Protein AF-A0AAV7I6F4-F1 (afdb_monomer)

Sequence (350 aa):
MAEQEVYLRFSNYIEIIILATLLLGYFYCRYKLSYWKKRGVSQFRKTNLIFGDYKNGILFRTAPGYHLAELYYEAPENVPYIGFYIFHKPRLLLKDPKIIKQILFRDSENFNDRYYAGSPQKDSFGMKNLFGLKNPVNEAANDRGVKIIDAQDLNYKYGADLIGNIALGVKTDSFKYPNSDYTKFFMSFFRGFRRMIALVTVFFIPKLVEIFSTRILFDSTYLQKVFQDSIKSREESRSKRGDYVDSIIELENDKQSPLWKFEGENLFFQSGLFFSGLESSTTTATVVLMELAQNKEYQDRAREDVKKADAEYGWIFEAFDNMKYLDLCIAEGVRLYPPVVHLDRYTCQD

Nearest PDB structures (foldseek):
  7ufb-assembly1_A  TM=7.134E-01  e=5.621E-06  Homo sapiens
  8dyc-assembly1_A  TM=7.118E-01  e=8.979E-06  Homo sapiens
  6ma8-assembly1_A  TM=6.892E-01  e=6.922E-06  Homo sapiens
  6ma7-assembly1_A  TM=6.929E-01  e=9.459E-06  Homo sapiens
  4d75-assembly1_A  TM=7.211E-01  e=2.175E-05  Homo sapiens

Secondary structure (DSSP, 8-state):
-HHHHHHHHHHHHHHHHHHHHHHHHHHHHHHHTTHHHHTT--B-S--BTTTBT-HHHHTTSS-HHHHHHHHHHHS-TT-SEEEEEETTEEEEEE--HHHHHIIIIISGGGS-B-TT--S-------------------PPPPTTS-----HHHHHHHHHHHHHHHHHS-----TTT-TTSHHHHHHHHHS-SHHHHHHHHHHHH-HHHHHHH-GGGT---HHHHHHHHHHHHHHHHHT----SHHHHHHHHHHS---SS----THHHHHHHHHHHHHHHHHHHHHHHHHHHHHH-HHHHHHHHHHHHHHHHHH-SSHHHHHT-HHHHHHHHHHHHHS-SS-----B-S--

pLDDT: mean 78.75, std 16.94, range [23.56, 98.19]

InterPro domains:
  IPR001128 Cytochrome P450 [PF00067] (148-350)
  IPR036396 Cytochrome P450 superfamily [G3DSA:1.10.630.10] (26-350)
  IPR036396 Cytochrome P450 superfamily [SSF48264] (56-350)
  IPR050476 Insect Cytochrome P450 Detoxification [PTHR24292] (145-349)

Mean predicted aligned error: 10.5 Å

Organism: Cotesia glomerata (NCBI:txid32391)

Solvent-accessible surface area (backbone atoms only — not comparable to full-atom values): 20148 Å² total; per-residue (Å²): 109,71,69,58,52,51,51,51,53,53,52,51,51,52,52,51,52,51,51,52,50,52,50,52,48,50,52,49,41,53,57,47,73,35,57,41,63,77,70,76,38,55,55,73,92,79,59,43,80,67,38,13,64,41,43,46,31,75,69,62,77,34,57,50,54,58,40,54,48,50,52,59,70,72,41,67,86,94,43,57,52,38,32,46,26,55,33,69,45,82,42,77,50,77,65,35,66,68,58,51,48,37,50,70,63,73,43,25,89,44,32,72,44,40,82,76,73,76,89,88,86,72,48,52,69,88,86,89,88,88,84,88,79,83,86,84,86,85,69,73,59,47,102,82,76,53,71,93,75,60,53,54,64,52,30,49,36,51,44,47,28,50,42,32,38,45,56,37,62,37,91,59,54,34,83,87,37,58,80,35,70,65,39,47,50,58,62,51,64,82,49,57,72,50,41,52,50,35,49,48,34,45,77,74,37,46,72,54,42,77,73,68,44,42,41,62,54,47,58,44,65,69,60,51,49,52,36,50,55,43,51,52,52,32,67,75,65,69,60,82,87,84,46,56,51,54,54,50,53,50,57,49,75,43,93,68,53,99,88,54,73,52,55,76,72,50,48,56,57,60,41,48,56,57,63,64,50,36,63,44,50,27,49,41,54,25,50,30,53,52,53,33,71,75,33,60,72,59,35,51,52,32,51,51,32,47,52,50,21,39,72,75,60,33,101,44,72,72,15,63,75,55,21,59,59,41,50,49,47,48,53,49,28,40,70,78,53,45,78,70,68,75,87,72,65,38,71,78,66,135

Foldseek 3Di:
DVVVVVVVVVVVVVVVVVVVVVVVLQVVLVVLLCVCVVVVFAEDPDFDSFQKQQVCCLVVVDPSLVSLVVVVVVDDPPDQWHWTDGGSDIDIGGDNPVVVCCCVPVVCVQWVDALLDDDDADEDDDDDDDPDDDDDPPDDCDPVRDDDDQLLLVLLQVLLQVLCCFLQVDHDHCPVCVPDPSNVQSVVQCDDPLCVVVCSCSVRNVVVCVVVGPHSRHHCVVVLVSNVVSLVVCVVVVDDPPGPSVVLVVVQVDDDDPVDHSDRVNSSVVSVVSSVVSQQVSQLSNQLVVVCVVPVVLVVVLVVLLVVLCVVPNPDPSSVVRSVSVVVSSVVSCVVPPSDSDGDTDGNDD

Structure (mmCIF, N/CA/C/O backbone):
data_AF-A0AAV7I6F4-F1
#
_entry.id   AF-A0AAV7I6F4-F1
#
loop_
_atom_site.group_PDB
_atom_site.id
_atom_site.type_symbol
_atom_site.label_atom_id
_atom_site.label_alt_id
_atom_site.label_comp_id
_atom_site.label_asym_id
_atom_site.label_entity_id
_atom_site.label_seq_id
_atom_site.pdbx_PDB_ins_code
_atom_site.Cartn_x
_atom_site.Cartn_y
_atom_site.Cartn_z
_atom_site.occupancy
_atom_site.B_iso_or_equiv
_atom_site.auth_seq_id
_atom_site.auth_comp_id
_atom_site.auth_asym_id
_atom_site.auth_atom_id
_atom_site.pdbx_PDB_model_num
ATOM 1 N N . MET A 1 1 ? 11.534 12.859 64.038 1.00 62.53 1 MET A N 1
ATOM 2 C CA . MET A 1 1 ? 10.058 12.730 63.982 1.00 62.53 1 MET A CA 1
ATOM 3 C C . MET A 1 1 ? 9.426 13.773 63.063 1.00 62.53 1 MET A C 1
ATOM 5 O O . MET A 1 1 ? 8.791 13.361 62.106 1.00 62.53 1 MET A O 1
ATOM 9 N N . ALA A 1 2 ? 9.662 15.080 63.256 1.00 69.19 2 ALA A N 1
ATOM 10 C CA . ALA A 1 2 ? 9.079 16.132 62.403 1.00 69.19 2 ALA A CA 1
ATOM 11 C C . ALA A 1 2 ? 9.465 16.036 60.908 1.00 69.19 2 ALA A C 1
ATOM 13 O O . ALA A 1 2 ? 8.598 16.128 60.046 1.00 69.19 2 ALA A O 1
ATOM 14 N N . GLU A 1 3 ? 10.735 15.774 60.576 1.00 70.56 3 GLU A N 1
ATOM 15 C CA . GLU A 1 3 ? 11.157 15.598 59.171 1.00 70.56 3 GLU A CA 1
ATOM 16 C C . GLU A 1 3 ? 10.481 14.395 58.498 1.00 70.56 3 GLU A C 1
ATOM 18 O O . GLU A 1 3 ? 10.103 14.452 57.332 1.00 70.56 3 GLU A O 1
ATOM 23 N N . GLN A 1 4 ? 10.269 13.319 59.253 1.00 71.31 4 GLN A N 1
ATOM 24 C CA . GLN A 1 4 ? 9.667 12.084 58.757 1.00 71.31 4 GLN A CA 1
ATOM 25 C C . GLN A 1 4 ? 8.172 12.276 58.450 1.00 71.31 4 GLN A C 1
ATOM 27 O O . GLN A 1 4 ? 7.688 11.790 57.430 1.00 71.31 4 GLN A O 1
ATOM 32 N N . GLU A 1 5 ? 7.458 13.058 59.269 1.00 75.44 5 GLU A N 1
ATOM 33 C CA . GLU A 1 5 ? 6.078 13.475 58.985 1.00 75.44 5 GLU A CA 1
ATOM 34 C C . GLU A 1 5 ? 5.973 14.394 57.762 1.00 75.44 5 GLU A C 1
ATOM 36 O O . GLU A 1 5 ? 5.027 14.266 56.983 1.00 75.44 5 GLU A O 1
ATOM 41 N N . VAL A 1 6 ? 6.930 15.307 57.564 1.00 75.50 6 VAL A N 1
ATOM 42 C CA . VAL A 1 6 ? 6.956 16.190 56.385 1.00 75.50 6 VAL A CA 1
ATOM 43 C C . VAL A 1 6 ? 7.170 15.377 55.106 1.00 75.50 6 VAL A C 1
ATOM 45 O O . VAL A 1 6 ? 6.435 15.577 54.139 1.00 75.50 6 VAL A O 1
ATOM 48 N N . TYR A 1 7 ? 8.095 14.412 55.115 1.00 77.56 7 TYR A N 1
ATOM 49 C CA . TYR A 1 7 ? 8.305 13.489 53.993 1.00 77.56 7 TYR A CA 1
ATOM 50 C C . TYR A 1 7 ? 7.064 12.641 53.688 1.00 77.56 7 TYR A C 1
ATOM 52 O O . TYR A 1 7 ? 6.671 12.535 52.528 1.00 77.56 7 TYR A O 1
ATOM 60 N N . LEU A 1 8 ? 6.408 12.087 54.714 1.00 75.44 8 LEU A N 1
ATOM 61 C CA . LEU A 1 8 ? 5.165 11.321 54.557 1.00 75.44 8 LEU A CA 1
ATOM 62 C C . LEU A 1 8 ? 4.042 12.172 53.949 1.00 75.44 8 LEU A C 1
ATOM 64 O O . LEU A 1 8 ? 3.375 11.738 53.012 1.00 75.44 8 LEU A O 1
ATOM 68 N N . ARG A 1 9 ? 3.858 13.412 54.422 1.00 80.44 9 ARG A N 1
ATOM 69 C CA . ARG A 1 9 ? 2.868 14.337 53.847 1.00 80.44 9 ARG A CA 1
ATOM 70 C C . ARG A 1 9 ? 3.197 14.685 52.397 1.00 80.44 9 ARG A C 1
ATOM 72 O O . ARG A 1 9 ? 2.300 14.662 51.562 1.00 80.44 9 ARG A O 1
ATOM 79 N N . PHE A 1 10 ? 4.460 14.972 52.087 1.00 82.00 10 PHE A N 1
ATOM 80 C CA . PHE A 1 10 ? 4.900 15.287 50.727 1.00 82.00 10 PHE A CA 1
ATOM 81 C C . PHE A 1 10 ? 4.698 14.108 49.761 1.00 82.00 10 PHE A C 1
ATOM 83 O O . PHE A 1 10 ? 4.169 14.305 48.668 1.00 82.00 10 PHE A O 1
ATOM 90 N N . SER A 1 11 ? 5.018 12.882 50.192 1.00 85.56 11 SER A N 1
ATOM 91 C CA . SER A 1 11 ? 4.744 11.652 49.434 1.00 85.56 11 SER A CA 1
ATOM 92 C C . SER A 1 11 ? 3.250 11.487 49.147 1.00 85.56 11 SER A C 1
ATOM 94 O O . SER A 1 11 ? 2.861 11.290 47.997 1.00 85.56 11 SER A O 1
ATOM 96 N N . ASN A 1 12 ? 2.398 11.675 50.160 1.00 89.12 12 ASN A N 1
ATOM 97 C CA . ASN A 1 12 ? 0.946 11.578 50.000 1.00 89.12 12 ASN A CA 1
ATOM 98 C C . ASN A 1 12 ? 0.398 12.624 49.014 1.00 89.12 12 ASN A C 1
ATOM 100 O O . ASN A 1 12 ? -0.487 12.315 48.218 1.00 89.12 12 ASN A O 1
ATOM 10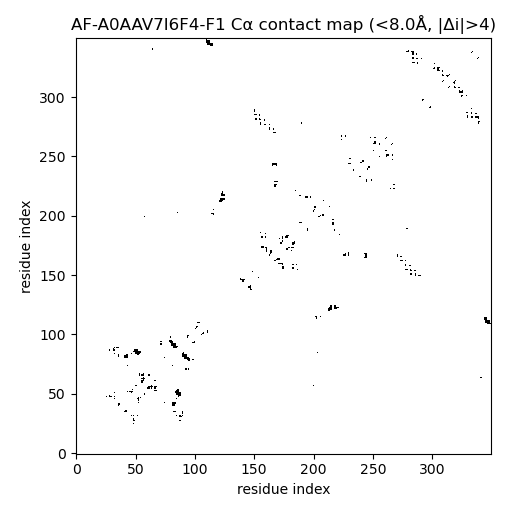4 N N . TYR A 1 13 ? 0.921 13.857 49.021 1.00 91.81 13 TYR A N 1
ATOM 105 C CA . TYR A 1 13 ? 0.517 14.872 48.042 1.00 91.81 13 TYR A CA 1
ATOM 106 C C . TYR A 1 13 ? 0.908 14.484 46.613 1.00 91.81 13 TYR A C 1
ATOM 108 O O . TYR A 1 13 ? 0.099 14.658 45.702 1.00 91.81 13 TYR A O 1
ATOM 116 N N . ILE A 1 14 ? 2.107 13.928 46.408 1.00 92.06 14 ILE A N 1
ATOM 117 C CA . ILE A 1 14 ? 2.537 13.433 45.093 1.00 92.06 14 ILE A CA 1
ATOM 118 C C . ILE A 1 14 ? 1.607 12.313 44.614 1.00 92.06 14 ILE A C 1
ATOM 120 O O . ILE A 1 14 ? 1.142 12.356 43.475 1.00 92.06 14 ILE A O 1
ATOM 124 N N . GLU A 1 15 ? 1.281 11.349 45.475 1.00 92.81 15 GLU A N 1
ATOM 125 C CA . GLU A 1 15 ? 0.367 10.252 45.140 1.00 92.81 15 GLU A CA 1
ATOM 126 C C . GLU A 1 15 ? -1.032 10.756 44.768 1.00 92.81 15 GLU A C 1
ATOM 128 O O . GLU A 1 15 ? -1.589 10.334 43.752 1.00 92.81 15 GLU A O 1
ATOM 133 N N . ILE A 1 16 ? -1.579 11.711 45.529 1.00 94.69 16 ILE A N 1
ATOM 134 C CA . ILE A 1 16 ? -2.874 12.338 45.230 1.00 94.69 16 ILE A CA 1
ATOM 135 C C . ILE A 1 16 ? -2.831 13.056 43.878 1.00 94.69 16 ILE A C 1
ATOM 137 O O . ILE A 1 16 ? -3.762 12.916 43.085 1.00 94.69 16 ILE A O 1
ATOM 141 N N . ILE A 1 17 ? -1.761 13.799 43.583 1.00 94.38 17 ILE A N 1
ATOM 142 C CA . ILE A 1 17 ? -1.604 14.507 42.305 1.00 94.38 17 ILE A CA 1
ATOM 143 C C . ILE A 1 17 ? -1.514 13.513 41.144 1.00 94.38 17 ILE A C 1
ATOM 145 O O . ILE A 1 17 ? -2.176 13.709 40.122 1.00 94.38 17 ILE A O 1
ATOM 149 N N . ILE A 1 18 ? -0.745 12.430 41.291 1.00 94.38 18 ILE A N 1
ATOM 150 C CA . ILE A 1 18 ? -0.646 11.372 40.279 1.00 94.38 18 ILE A CA 1
ATOM 151 C C . ILE A 1 18 ? -2.022 10.744 40.052 1.00 94.38 18 ILE A C 1
ATOM 153 O O . ILE A 1 18 ? -2.464 10.645 38.907 1.00 94.38 18 ILE A O 1
ATOM 157 N N . LEU A 1 19 ? -2.739 10.382 41.119 1.00 95.69 19 LEU A N 1
ATOM 158 C CA . LEU A 1 19 ? -4.066 9.778 41.024 1.00 95.69 19 LEU A CA 1
ATOM 159 C C . LEU A 1 19 ? -5.078 10.725 40.365 1.00 95.69 19 LEU A C 1
ATOM 161 O O . LEU A 1 19 ? -5.802 10.315 39.458 1.00 95.69 19 LEU A O 1
ATOM 165 N N . ALA A 1 20 ? -5.103 11.997 40.769 1.00 95.44 20 ALA A N 1
ATOM 166 C CA . ALA A 1 20 ? -5.963 13.017 40.176 1.00 95.44 20 ALA A CA 1
ATOM 167 C C . ALA A 1 20 ? -5.653 13.215 38.685 1.00 95.44 20 ALA A C 1
ATOM 169 O O . ALA A 1 20 ? -6.569 13.289 37.866 1.00 95.44 20 ALA A O 1
ATOM 170 N N . THR A 1 21 ? -4.371 13.223 38.313 1.00 94.81 21 THR A N 1
ATOM 171 C CA . THR A 1 21 ? -3.924 13.336 36.917 1.00 94.81 21 THR A CA 1
ATOM 172 C C . THR A 1 21 ? -4.345 12.118 36.096 1.00 94.81 21 THR A C 1
ATOM 174 O O . THR A 1 21 ? -4.862 12.271 34.989 1.00 94.81 21 THR A O 1
ATOM 177 N N . LEU A 1 22 ? -4.192 10.905 36.637 1.00 94.56 22 LEU A N 1
ATOM 178 C CA . LEU A 1 22 ? -4.631 9.670 35.983 1.00 94.56 22 LEU A CA 1
ATOM 179 C C . LEU A 1 22 ? -6.154 9.623 35.813 1.00 94.56 22 LEU A C 1
ATOM 181 O O . LEU A 1 22 ? -6.632 9.217 34.754 1.00 94.56 22 LEU A O 1
ATOM 185 N N . LEU A 1 23 ? -6.918 10.079 36.809 1.00 96.06 23 LEU A N 1
ATOM 186 C CA . LEU A 1 23 ? -8.378 10.171 36.735 1.00 96.06 23 LEU A CA 1
ATOM 187 C C . LEU A 1 23 ? -8.828 11.201 35.694 1.00 96.06 23 LEU A C 1
ATOM 189 O O . LEU A 1 23 ? -9.676 10.890 34.857 1.00 96.06 23 LEU A O 1
ATOM 193 N N . LEU A 1 24 ? -8.236 12.398 35.692 1.00 95.94 24 LEU A N 1
ATOM 194 C CA . LEU A 1 24 ? -8.495 13.421 34.674 1.00 95.94 24 LEU A CA 1
ATOM 195 C C . LEU A 1 24 ? -8.166 12.901 33.272 1.00 95.94 24 LEU A C 1
ATOM 197 O O . LEU A 1 24 ? -8.980 13.044 32.358 1.00 95.94 24 LEU A O 1
ATOM 201 N N . GLY A 1 25 ? -7.020 12.234 33.115 1.00 94.75 25 GLY A N 1
ATOM 202 C CA . GLY A 1 25 ? -6.631 11.567 31.875 1.00 94.75 25 GLY A CA 1
ATOM 203 C C . GLY A 1 25 ? -7.649 10.510 31.445 1.00 94.75 25 GLY A C 1
ATOM 204 O O . GLY A 1 25 ? -8.106 10.523 30.305 1.00 94.75 25 GLY A O 1
ATOM 205 N N . TYR A 1 26 ? -8.084 9.647 32.365 1.00 95.00 26 TYR A N 1
ATOM 206 C CA . TYR A 1 26 ? -9.108 8.634 32.109 1.00 95.00 26 TYR A CA 1
ATOM 207 C C . TYR A 1 26 ? -10.424 9.256 31.616 1.00 95.00 26 TYR A C 1
ATOM 209 O O . TYR A 1 26 ? -10.944 8.849 30.571 1.00 95.00 26 TYR A O 1
ATOM 217 N N . PHE A 1 27 ? -10.947 10.272 32.310 1.00 95.69 27 PHE A N 1
ATOM 218 C CA . PHE A 1 27 ? -12.179 10.954 31.904 1.00 95.69 27 PHE A CA 1
ATOM 219 C C . PHE A 1 27 ? -12.024 11.687 30.571 1.00 95.69 27 PHE A C 1
ATOM 221 O O . PHE A 1 27 ? -12.931 11.627 29.740 1.00 95.69 27 PHE A O 1
ATOM 228 N N . TYR A 1 28 ? -10.875 12.318 30.323 1.00 94.75 28 TYR A N 1
ATOM 229 C CA . TYR A 1 28 ? -10.576 12.967 29.049 1.00 94.75 28 TYR A CA 1
ATOM 230 C C . TYR A 1 28 ? -10.563 11.967 27.885 1.00 94.75 28 TYR A C 1
ATOM 232 O O . TYR A 1 28 ? -11.217 12.197 26.863 1.00 94.75 28 TYR A O 1
ATOM 240 N N . CYS A 1 29 ? -9.895 10.821 28.047 1.00 94.75 29 CYS A N 1
ATOM 241 C CA . CYS A 1 29 ? -9.879 9.763 27.039 1.00 94.75 29 CYS A CA 1
ATOM 242 C C . CYS A 1 29 ? -11.300 9.243 26.770 1.00 94.75 29 CYS A C 1
ATOM 244 O O . CYS A 1 29 ? -11.729 9.175 25.618 1.00 94.75 29 CYS A O 1
ATOM 246 N N . ARG A 1 30 ? -12.093 8.971 27.818 1.00 93.75 30 ARG A N 1
ATOM 247 C CA . ARG A 1 30 ? -13.504 8.559 27.675 1.00 93.75 30 ARG A CA 1
ATOM 248 C C . ARG A 1 30 ? -14.361 9.630 26.997 1.00 93.75 30 ARG A C 1
ATOM 250 O O . ARG A 1 30 ? -15.206 9.298 26.167 1.00 93.75 30 ARG A O 1
ATOM 257 N N . TYR A 1 31 ? -14.127 10.906 27.300 1.00 94.31 31 TYR A N 1
ATOM 258 C CA . TYR A 1 31 ? -14.798 12.027 26.648 1.00 94.31 31 TYR A CA 1
ATOM 259 C C . TYR A 1 31 ? -14.489 12.068 25.146 1.00 94.31 31 TYR A C 1
ATOM 261 O O . TYR A 1 31 ? -15.416 12.223 24.346 1.00 94.31 31 TYR A O 1
ATOM 269 N N . LYS A 1 32 ? -13.226 11.873 24.744 1.00 94.69 32 LYS A N 1
ATOM 270 C CA . LYS A 1 32 ? -12.823 11.804 23.328 1.00 94.69 32 LYS A CA 1
ATOM 271 C C . LYS A 1 32 ? -13.440 10.603 22.604 1.00 94.69 32 LYS A C 1
ATOM 273 O O . LYS A 1 32 ? -13.997 10.777 21.525 1.00 94.69 32 LYS A O 1
ATOM 278 N N . LEU A 1 33 ? -13.450 9.430 23.238 1.00 95.81 33 LEU A N 1
ATOM 279 C CA . LEU A 1 33 ? -14.021 8.185 22.695 1.00 95.81 33 LEU A CA 1
ATOM 280 C C . LEU A 1 33 ? -15.567 8.130 22.713 1.00 95.81 33 LEU A C 1
ATOM 282 O O . LEU A 1 33 ? -16.165 7.091 22.428 1.00 95.81 33 LEU A O 1
ATOM 286 N N . SER A 1 34 ? -16.230 9.242 23.051 1.00 94.81 34 SER A N 1
ATOM 287 C CA . SER A 1 34 ? -17.695 9.391 23.011 1.00 94.81 34 SER A CA 1
ATOM 288 C C . SER A 1 34 ? -18.189 10.282 21.863 1.00 94.81 34 SER A C 1
ATOM 290 O O . SER A 1 34 ? -19.377 10.595 21.803 1.00 94.81 34 SER A O 1
ATOM 292 N N . TYR A 1 35 ? -17.290 10.707 20.966 1.00 95.69 35 TYR A N 1
ATOM 293 C CA . TYR A 1 35 ? -17.584 11.602 19.842 1.00 95.69 35 TYR A CA 1
ATOM 294 C C . TYR A 1 35 ? -18.766 11.122 18.986 1.00 95.69 35 TYR A C 1
ATOM 296 O O . TYR A 1 35 ? -19.701 11.896 18.769 1.00 95.69 35 TYR A O 1
ATOM 304 N N . TRP A 1 36 ? -18.754 9.856 18.549 1.00 96.00 36 TRP A N 1
ATOM 305 C CA . TRP A 1 36 ? -19.807 9.286 17.700 1.00 96.00 36 TRP A CA 1
ATOM 306 C C . TRP A 1 36 ? -21.123 9.115 18.455 1.00 96.00 36 TRP A C 1
ATOM 308 O O . TRP A 1 36 ? -22.165 9.560 17.975 1.00 96.00 36 TRP A O 1
ATOM 318 N N . LYS A 1 37 ? -21.065 8.604 19.693 1.00 93.56 37 LYS A N 1
ATOM 319 C CA . LYS A 1 37 ? -22.243 8.483 20.566 1.00 93.56 37 LYS A CA 1
ATOM 320 C C . LYS A 1 37 ? -22.968 9.821 20.762 1.00 93.56 37 LYS A C 1
ATOM 322 O O . LYS A 1 37 ? -24.192 9.858 20.718 1.00 93.56 37 LYS A O 1
ATOM 327 N N . LYS A 1 38 ? -22.230 10.922 20.949 1.00 94.75 38 LYS A N 1
ATOM 328 C CA . LYS A 1 38 ? -22.802 12.276 21.099 1.00 94.75 38 LYS A CA 1
ATOM 329 C C . LYS A 1 38 ? -23.491 12.797 19.835 1.00 94.75 38 LYS A C 1
ATOM 331 O O . LYS A 1 38 ? -24.337 13.673 19.942 1.00 94.75 38 LYS A O 1
ATOM 336 N N . ARG A 1 39 ? -23.127 12.274 18.663 1.00 94.31 39 ARG A N 1
ATOM 337 C CA . ARG A 1 39 ? -23.686 12.640 17.351 1.00 94.31 39 ARG A CA 1
ATOM 338 C C . ARG A 1 39 ? -24.763 11.668 16.865 1.00 94.31 39 ARG A C 1
ATOM 340 O O . ARG A 1 39 ? -25.186 11.756 15.721 1.00 94.31 39 ARG A O 1
ATOM 347 N N . GLY A 1 40 ? -25.176 10.714 17.702 1.00 93.62 40 GLY A N 1
ATOM 348 C CA . GLY A 1 40 ? -26.151 9.692 17.317 1.00 93.62 40 GLY A CA 1
ATOM 349 C C . GLY A 1 40 ? -25.618 8.655 16.320 1.00 93.62 40 GLY A C 1
ATOM 350 O O . GLY A 1 40 ? -26.398 7.884 15.772 1.00 93.62 40 GLY A O 1
ATOM 351 N N . VAL A 1 41 ? -24.302 8.600 16.090 1.00 94.19 41 VAL A N 1
ATOM 352 C CA . VAL A 1 41 ? -23.674 7.615 15.200 1.00 94.19 41 VAL A CA 1
ATOM 353 C C . VAL A 1 41 ? -23.316 6.364 16.002 1.00 94.19 41 VAL A C 1
ATOM 35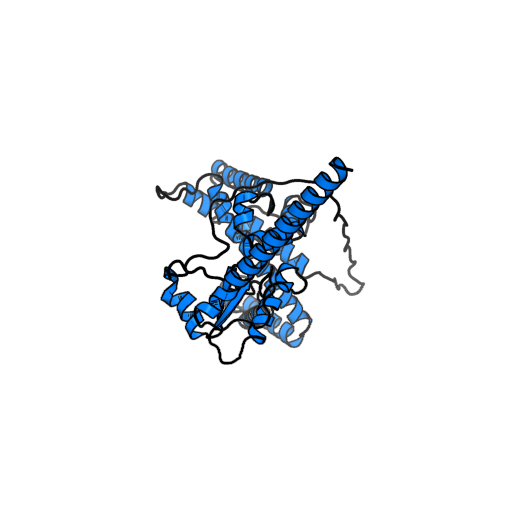5 O O . VAL A 1 41 ? -22.732 6.449 17.087 1.00 94.19 41 VAL A O 1
ATOM 358 N N . SER A 1 42 ? -23.657 5.187 15.469 1.00 93.00 42 SER A N 1
ATOM 359 C CA . SER A 1 42 ? -23.273 3.906 16.076 1.00 93.00 42 SER A CA 1
ATOM 360 C C . SER A 1 42 ? -21.753 3.753 16.131 1.00 93.00 42 SER A C 1
ATOM 362 O O . SER A 1 42 ? -21.060 4.126 15.191 1.00 93.00 42 SER A O 1
ATOM 364 N N . GLN A 1 43 ? -21.241 3.186 17.223 1.00 94.31 43 GLN A N 1
ATOM 365 C CA . GLN A 1 43 ? -19.824 2.851 17.402 1.00 94.31 43 GLN A CA 1
ATOM 366 C C . GLN A 1 43 ? -19.676 1.491 18.094 1.00 94.31 43 GLN A C 1
ATOM 368 O O . GLN A 1 43 ? -20.633 0.996 18.698 1.00 94.31 43 GLN A O 1
ATOM 373 N N . PHE A 1 44 ? -18.483 0.896 18.040 1.00 93.38 44 PHE A N 1
ATOM 374 C CA . PHE A 1 44 ? -18.201 -0.391 18.682 1.00 93.38 44 PHE A CA 1
ATOM 375 C C . PHE A 1 44 ? -18.410 -0.349 20.206 1.00 93.38 44 PHE A C 1
ATOM 377 O O . PHE A 1 44 ? -18.197 0.669 20.872 1.00 93.38 44 PHE A O 1
ATOM 384 N N . ARG A 1 45 ? -18.845 -1.481 20.782 1.00 84.38 45 ARG A N 1
ATOM 385 C CA . ARG A 1 45 ? -19.162 -1.582 22.221 1.00 84.38 45 ARG A CA 1
ATOM 386 C C . ARG A 1 45 ? -17.915 -1.516 23.105 1.00 84.38 45 ARG A C 1
ATOM 388 O O . ARG A 1 45 ? -17.982 -0.988 24.215 1.00 84.38 45 ARG A O 1
ATOM 395 N N . LYS A 1 46 ? -16.797 -2.082 22.641 1.00 87.75 46 LYS A N 1
ATOM 396 C CA . LYS A 1 46 ? -15.549 -2.223 23.403 1.00 87.75 46 LYS A CA 1
ATOM 397 C C . LYS A 1 46 ? -14.403 -1.459 22.737 1.00 87.75 46 LYS A C 1
ATOM 399 O O . LYS A 1 46 ? -13.531 -2.056 22.122 1.00 87.75 46 LYS A O 1
ATOM 404 N N . THR A 1 47 ? -14.362 -0.149 22.944 1.00 91.56 47 THR A N 1
ATOM 405 C CA . THR A 1 47 ? -13.248 0.690 22.480 1.00 91.56 47 THR A CA 1
ATOM 406 C C . THR A 1 47 ? -12.119 0.720 23.511 1.00 91.56 47 THR A C 1
ATOM 408 O O . THR A 1 47 ? -12.353 1.017 24.689 1.00 91.56 47 THR A O 1
ATOM 411 N N . ASN A 1 48 ? -10.881 0.421 23.096 1.00 94.69 48 ASN A N 1
ATOM 412 C CA . ASN A 1 48 ? -9.719 0.512 23.981 1.00 94.69 48 ASN A CA 1
ATOM 413 C C . ASN A 1 48 ? -9.453 1.972 24.378 1.00 94.69 48 ASN A C 1
ATOM 415 O O . ASN A 1 48 ? -9.494 2.863 23.536 1.00 94.69 48 ASN A O 1
ATOM 419 N N . LEU A 1 49 ? -9.109 2.203 25.650 1.00 93.06 49 LEU A N 1
ATOM 420 C CA . LEU A 1 49 ? -8.912 3.552 26.190 1.00 93.06 49 LEU A CA 1
ATOM 421 C C . LEU A 1 49 ? -7.806 4.348 25.482 1.00 93.06 49 LEU A C 1
ATOM 423 O O . LEU A 1 49 ? -7.936 5.556 25.371 1.00 93.06 49 LEU A O 1
ATOM 427 N N . ILE A 1 50 ? -6.729 3.691 25.040 1.00 90.75 50 ILE A N 1
ATOM 428 C CA . ILE A 1 50 ? -5.552 4.361 24.465 1.00 90.75 50 ILE A CA 1
ATOM 429 C C . ILE A 1 50 ? -5.559 4.248 22.942 1.00 90.75 50 ILE A C 1
ATOM 431 O O . ILE A 1 50 ? -5.367 5.240 22.244 1.00 90.75 50 ILE A O 1
ATOM 435 N N . PHE A 1 51 ? -5.758 3.033 22.430 1.00 91.75 51 PHE A N 1
ATOM 436 C CA . PHE A 1 51 ? -5.579 2.708 21.012 1.00 91.75 51 PHE A CA 1
ATOM 437 C C . PHE A 1 51 ? -6.868 2.798 20.185 1.00 91.75 51 PHE A C 1
ATOM 439 O O . PHE A 1 51 ? -6.811 2.666 18.962 1.00 91.75 51 PHE A O 1
ATOM 446 N N . GLY A 1 52 ? -8.017 3.036 20.821 1.00 94.38 52 GLY A N 1
ATOM 447 C CA . GLY A 1 52 ? -9.309 2.999 20.147 1.00 94.38 52 GLY A CA 1
ATOM 448 C C . GLY A 1 52 ? -9.718 1.574 19.764 1.00 94.38 52 GLY A C 1
ATOM 449 O O . GLY A 1 52 ? -9.411 0.611 20.467 1.00 94.38 52 GLY A O 1
ATOM 450 N N . ASP A 1 53 ? -10.408 1.425 18.642 1.00 95.19 53 ASP A N 1
ATOM 451 C CA . ASP A 1 53 ? -10.860 0.123 18.137 1.00 95.19 53 ASP A CA 1
ATOM 452 C C . ASP A 1 53 ? -9.767 -0.582 17.309 1.00 95.19 53 ASP A C 1
ATOM 454 O O . ASP A 1 53 ? -9.871 -1.765 17.021 1.00 95.19 53 ASP A O 1
ATOM 458 N N . TYR A 1 54 ? -8.673 0.118 16.981 1.00 92.00 54 TYR A N 1
ATOM 459 C CA . TYR A 1 54 ? -7.649 -0.336 16.033 1.00 92.00 54 TYR A CA 1
ATOM 460 C C . TYR A 1 54 ? -6.348 -0.847 16.687 1.00 92.00 54 TYR A C 1
ATOM 462 O O . TYR A 1 54 ? -5.253 -0.770 16.122 1.00 92.00 54 TYR A O 1
ATOM 470 N N . LYS A 1 55 ? -6.438 -1.344 17.927 1.00 91.44 55 LYS A N 1
ATOM 471 C CA . LYS A 1 55 ? -5.273 -1.724 18.747 1.00 91.44 55 LYS A CA 1
ATOM 472 C C . LYS A 1 55 ? -4.399 -2.792 18.091 1.00 91.44 55 LYS A C 1
ATOM 474 O O . LYS A 1 55 ? -3.176 -2.662 18.108 1.00 91.44 55 LYS A O 1
ATOM 479 N N . ASN A 1 56 ? -5.001 -3.860 17.570 1.00 90.00 56 ASN A N 1
ATOM 480 C CA . ASN A 1 56 ? -4.231 -4.990 17.048 1.00 90.00 56 ASN A CA 1
ATOM 481 C C . ASN A 1 56 ? -3.534 -4.634 15.732 1.00 90.00 56 ASN A C 1
ATOM 483 O O . ASN A 1 56 ? -2.392 -5.051 15.545 1.00 90.00 56 ASN A O 1
ATOM 487 N N . GLY A 1 57 ? -4.161 -3.789 14.908 1.00 86.88 57 GLY A N 1
ATOM 488 C CA . GLY A 1 57 ? -3.548 -3.227 13.704 1.00 86.88 57 GLY A CA 1
ATOM 489 C C . GLY A 1 57 ? -2.363 -2.307 14.017 1.00 86.88 57 GLY A C 1
ATOM 490 O O . GLY A 1 57 ? -1.326 -2.414 13.373 1.00 86.88 57 GLY A O 1
ATOM 491 N N . ILE A 1 58 ? -2.460 -1.454 15.048 1.00 84.62 58 ILE A N 1
ATOM 492 C CA . ILE A 1 58 ? -1.346 -0.579 15.482 1.00 84.62 58 ILE A CA 1
ATOM 493 C C . ILE A 1 58 ? -0.178 -1.391 16.051 1.00 84.62 58 ILE A C 1
ATOM 495 O O . ILE A 1 58 ? 0.983 -1.075 15.803 1.00 84.62 58 ILE A O 1
ATOM 499 N N . LEU A 1 59 ? -0.477 -2.428 16.837 1.00 84.25 59 LEU A N 1
ATOM 500 C CA . LEU A 1 59 ? 0.534 -3.291 17.452 1.00 84.25 59 LEU A CA 1
ATOM 501 C C . LEU A 1 59 ? 1.048 -4.388 16.506 1.00 84.25 59 LEU A C 1
ATOM 503 O O . LEU A 1 59 ? 1.813 -5.236 16.960 1.00 84.25 59 LEU A O 1
ATOM 507 N N . PHE A 1 60 ? 0.602 -4.411 15.243 1.00 78.12 60 PHE A N 1
ATOM 508 C CA . PHE A 1 60 ? 0.896 -5.460 14.257 1.00 78.12 60 PHE A CA 1
ATOM 509 C C . PHE A 1 60 ? 0.654 -6.889 14.769 1.00 78.12 60 PHE A C 1
ATOM 511 O O . PHE A 1 60 ? 1.303 -7.839 14.340 1.00 78.12 60 PHE A O 1
ATOM 518 N N . ARG A 1 61 ? -0.302 -7.060 15.691 1.00 84.81 61 ARG A N 1
ATOM 519 C CA . ARG A 1 61 ? -0.787 -8.390 16.102 1.00 84.81 61 ARG A CA 1
ATOM 520 C C . ARG A 1 61 ? -1.668 -9.011 15.024 1.00 84.81 61 ARG A C 1
ATOM 522 O O . ARG A 1 61 ? -1.747 -10.227 14.922 1.00 84.81 61 ARG A O 1
ATOM 529 N N . THR A 1 62 ? -2.315 -8.160 14.238 1.00 86.00 62 THR A N 1
ATOM 530 C CA . THR A 1 62 ? -2.986 -8.498 12.986 1.00 86.00 62 THR A CA 1
ATOM 531 C C . THR A 1 62 ? -2.465 -7.547 11.909 1.00 86.00 62 THR A C 1
ATOM 533 O O . THR A 1 62 ? -2.050 -6.422 12.211 1.00 86.00 62 THR A O 1
ATOM 536 N N . ALA A 1 63 ? -2.446 -7.990 10.648 1.00 81.50 63 ALA A N 1
ATOM 537 C CA . ALA A 1 63 ? -2.100 -7.102 9.541 1.00 81.50 63 ALA A CA 1
ATOM 538 C C . ALA A 1 63 ? -3.099 -5.926 9.516 1.00 81.50 63 ALA A C 1
ATOM 540 O O . ALA A 1 63 ? -4.300 -6.180 9.623 1.00 81.50 63 ALA A O 1
ATOM 541 N N . PRO A 1 64 ? -2.663 -4.660 9.360 1.00 82.44 64 PRO A N 1
ATOM 542 C CA . PRO A 1 64 ? -3.564 -3.507 9.437 1.00 82.44 64 PRO A CA 1
ATOM 543 C C . PRO A 1 64 ? -4.805 -3.636 8.535 1.00 82.44 64 PRO A C 1
ATOM 545 O O . PRO A 1 64 ? -5.932 -3.507 9.003 1.00 82.44 64 PRO A O 1
ATOM 548 N N . GLY A 1 65 ? -4.626 -3.999 7.261 1.00 82.75 65 GLY A N 1
ATOM 549 C CA . GLY A 1 65 ? -5.755 -4.206 6.345 1.00 82.75 65 GLY A CA 1
ATOM 550 C C . GLY A 1 65 ? -6.725 -5.291 6.788 1.00 82.75 65 GLY A C 1
ATOM 551 O O . GLY A 1 65 ? -7.936 -5.095 6.749 1.00 82.75 65 GLY A O 1
ATOM 552 N N . TYR A 1 66 ? -6.187 -6.405 7.280 1.00 86.44 66 TYR A N 1
ATOM 553 C CA . TYR A 1 66 ? -6.993 -7.487 7.829 1.00 86.44 66 TYR A CA 1
ATOM 554 C C . TYR A 1 66 ? -7.779 -7.026 9.061 1.00 86.44 66 TYR A C 1
ATOM 556 O O . TYR A 1 66 ? -8.954 -7.338 9.198 1.00 86.44 66 TYR A O 1
ATOM 564 N N . HIS A 1 67 ? -7.175 -6.202 9.919 1.00 91.19 67 HIS A N 1
ATOM 565 C CA . HIS A 1 67 ? -7.856 -5.658 11.088 1.00 91.19 67 HIS A CA 1
ATOM 566 C C . HIS A 1 67 ? -8.999 -4.698 10.722 1.00 91.19 67 HIS A C 1
ATOM 568 O O . HIS A 1 67 ? -10.038 -4.698 11.378 1.00 91.19 67 HIS A O 1
ATOM 574 N N . LEU A 1 68 ? -8.849 -3.895 9.659 1.00 90.31 68 LEU A N 1
ATOM 575 C CA . LEU A 1 68 ? -9.967 -3.105 9.123 1.00 90.31 68 LEU A CA 1
ATOM 576 C C . LEU A 1 68 ? -11.098 -4.004 8.613 1.00 90.31 68 LEU A C 1
ATOM 578 O O . LEU A 1 68 ? -12.264 -3.689 8.843 1.00 90.31 68 LEU A O 1
ATOM 582 N N . ALA A 1 69 ? -10.767 -5.119 7.958 1.00 90.69 69 ALA A N 1
ATOM 583 C CA . ALA A 1 69 ? -11.763 -6.094 7.526 1.00 90.69 69 ALA A CA 1
ATOM 584 C C . ALA A 1 69 ? -12.479 -6.747 8.722 1.00 90.69 69 ALA A C 1
ATOM 586 O O . ALA A 1 69 ? -13.701 -6.858 8.704 1.00 90.69 69 ALA A O 1
ATOM 587 N N . GLU A 1 70 ? -11.767 -7.097 9.799 1.00 92.31 70 GLU A N 1
ATOM 588 C CA . GLU A 1 70 ? -12.386 -7.588 11.043 1.00 92.31 70 GLU A CA 1
ATOM 589 C C . GLU A 1 70 ? -13.408 -6.587 11.595 1.00 92.31 70 GLU A C 1
ATOM 591 O O . GLU A 1 70 ? -14.537 -6.970 11.892 1.00 92.31 70 GLU A O 1
ATOM 596 N N . LEU A 1 71 ? -13.054 -5.297 11.660 1.00 93.38 71 LEU A N 1
ATOM 597 C CA . LEU A 1 71 ? -13.988 -4.249 12.086 1.00 93.38 71 LEU A CA 1
ATOM 598 C C . LEU A 1 71 ? -15.196 -4.141 11.143 1.00 93.38 71 LEU A C 1
ATOM 600 O O . LEU A 1 71 ? -16.321 -3.956 11.604 1.00 93.38 71 LEU A O 1
ATOM 604 N N . TYR A 1 72 ? -14.989 -4.270 9.831 1.00 92.94 72 TYR A N 1
ATOM 605 C CA . TYR A 1 72 ? -16.074 -4.262 8.848 1.00 92.94 72 TYR A CA 1
ATOM 606 C C . TYR A 1 72 ? -17.074 -5.407 9.075 1.00 92.94 72 TYR A C 1
ATOM 608 O O . TYR A 1 72 ? -18.287 -5.173 9.019 1.00 92.94 72 TYR A O 1
ATOM 616 N N . TYR A 1 73 ? -16.575 -6.614 9.358 1.00 92.06 73 TYR A N 1
ATOM 617 C CA . TYR A 1 73 ? -17.395 -7.801 9.613 1.00 92.06 73 TYR A CA 1
ATOM 618 C C . TYR A 1 73 ? -18.019 -7.823 11.017 1.00 92.06 73 TYR A C 1
ATOM 620 O O . TYR A 1 73 ? -19.114 -8.350 11.181 1.00 92.06 73 TYR A O 1
ATOM 628 N N . GLU A 1 74 ? -17.373 -7.231 12.028 1.00 92.81 74 GLU A N 1
ATOM 629 C CA . GLU A 1 74 ? -17.954 -7.068 13.371 1.00 92.81 74 GLU A CA 1
ATOM 630 C C . GLU A 1 74 ? -19.052 -5.988 13.392 1.00 92.81 74 GLU A C 1
ATOM 632 O O . GLU A 1 74 ? -19.970 -6.024 14.219 1.00 92.81 74 GLU A O 1
ATOM 637 N N . ALA A 1 75 ? -18.982 -5.008 12.486 1.00 92.31 75 ALA A N 1
ATOM 638 C CA . ALA A 1 75 ? -19.994 -3.971 12.373 1.00 92.31 75 ALA A CA 1
ATOM 639 C C . ALA A 1 75 ? -21.358 -4.566 11.970 1.00 92.31 75 ALA A C 1
ATOM 641 O O . ALA A 1 75 ? -21.408 -5.407 11.069 1.00 92.31 75 ALA A O 1
ATOM 642 N N . PRO A 1 76 ? -22.482 -4.074 12.532 1.00 90.81 76 PRO A N 1
ATOM 643 C CA . PRO A 1 76 ? -23.816 -4.563 12.185 1.00 90.81 76 PRO A CA 1
ATOM 644 C C . PRO A 1 76 ? -24.059 -4.588 10.668 1.00 90.81 76 PRO A C 1
ATOM 646 O O . PRO A 1 76 ? -23.595 -3.707 9.941 1.00 90.81 76 PRO A O 1
ATOM 649 N N . GLU A 1 77 ? -24.786 -5.586 10.168 1.00 85.81 77 GLU A N 1
ATOM 650 C CA . GLU A 1 77 ? -25.017 -5.736 8.722 1.00 85.81 77 GLU A CA 1
ATOM 651 C C . GLU A 1 77 ? -25.815 -4.562 8.139 1.00 85.81 77 GLU A C 1
ATOM 653 O O . GLU A 1 77 ? -25.440 -4.007 7.112 1.00 85.81 77 GLU A O 1
ATOM 658 N N . ASN A 1 78 ? -26.849 -4.111 8.852 1.00 87.38 78 ASN A N 1
ATOM 659 C CA . ASN A 1 78 ? -27.812 -3.118 8.364 1.00 87.38 78 ASN A CA 1
ATOM 660 C C . ASN A 1 78 ? -27.456 -1.665 8.720 1.00 87.38 78 ASN A C 1
ATOM 662 O O . ASN A 1 78 ? -28.354 -0.843 8.900 1.00 87.38 78 ASN A O 1
ATOM 666 N N . VAL A 1 79 ? -26.167 -1.333 8.860 1.00 91.69 79 VAL A N 1
ATOM 667 C CA . VAL A 1 79 ? -25.738 0.066 9.033 1.00 91.69 79 VAL A CA 1
ATOM 668 C C . VAL A 1 79 ? -24.926 0.541 7.828 1.00 91.69 79 VAL A C 1
ATOM 670 O O . VAL A 1 79 ? -23.996 -0.149 7.407 1.00 91.69 79 VAL A O 1
ATOM 673 N N . PRO A 1 80 ? -25.231 1.727 7.270 1.00 93.25 80 PRO A N 1
ATOM 674 C CA . PRO A 1 80 ? -24.535 2.228 6.087 1.00 93.25 80 PRO A CA 1
ATOM 675 C C . PRO A 1 80 ? -23.111 2.716 6.404 1.00 93.25 80 PRO A C 1
ATOM 677 O O . PRO A 1 80 ? -22.264 2.814 5.514 1.00 93.25 80 PRO A O 1
ATOM 680 N N . TYR A 1 81 ? -22.839 3.002 7.678 1.00 95.06 81 TYR A N 1
ATOM 681 C CA . TYR A 1 81 ? -21.535 3.350 8.224 1.00 95.06 81 TYR A CA 1
ATOM 682 C C . TYR A 1 81 ? -21.496 3.083 9.733 1.00 95.06 81 TYR A C 1
ATOM 684 O O . TYR A 1 81 ? -22.532 3.003 10.397 1.00 95.06 81 TYR A O 1
ATOM 692 N N . ILE A 1 82 ? -20.291 2.994 10.291 1.00 95.94 82 ILE A N 1
ATOM 693 C CA . ILE A 1 82 ? -20.059 2.892 11.733 1.00 95.94 82 ILE A CA 1
ATOM 694 C C . ILE A 1 82 ? -18.885 3.780 12.149 1.00 95.94 82 ILE A C 1
ATOM 696 O O . ILE A 1 82 ? -17.872 3.880 11.458 1.00 95.94 82 ILE A O 1
ATOM 700 N N . GLY A 1 83 ? -19.027 4.451 13.286 1.00 96.06 83 GLY A N 1
ATOM 701 C CA . GLY A 1 83 ? -17.961 5.222 13.900 1.00 96.06 83 GLY A CA 1
ATOM 702 C C . GLY A 1 83 ? -16.979 4.318 14.641 1.00 96.06 83 GLY A C 1
ATOM 703 O O . GLY A 1 83 ? -17.373 3.477 15.445 1.00 96.06 83 GLY A O 1
ATOM 704 N N . PHE A 1 84 ? -15.690 4.526 14.418 1.00 96.19 84 PHE A N 1
ATOM 705 C CA . PHE A 1 84 ? -14.619 3.861 15.152 1.00 96.19 84 PHE A CA 1
ATOM 706 C C . PHE A 1 84 ? -13.514 4.853 15.502 1.00 96.19 84 PHE A C 1
ATOM 708 O O . PHE A 1 84 ? -13.556 6.023 15.104 1.00 96.19 84 PHE A O 1
ATOM 715 N N . TYR A 1 85 ? -12.535 4.403 16.278 1.00 95.19 85 TYR A N 1
ATOM 716 C CA . TYR A 1 85 ? -11.414 5.225 16.707 1.00 95.19 85 TYR A CA 1
ATOM 717 C C . TYR A 1 85 ? -10.081 4.561 16.382 1.00 95.19 85 TYR A C 1
ATOM 719 O O . TYR A 1 85 ? -9.849 3.394 16.695 1.00 95.19 85 TYR A O 1
ATOM 727 N N . ILE A 1 86 ? -9.166 5.352 15.828 1.00 91.50 86 ILE A N 1
ATOM 728 C CA . ILE A 1 86 ? -7.735 5.044 15.834 1.00 91.50 86 ILE A CA 1
ATOM 729 C C . ILE A 1 86 ? -7.115 5.983 16.865 1.00 91.50 86 ILE A C 1
ATOM 731 O O . ILE A 1 86 ? -7.165 7.209 16.709 1.00 91.50 86 ILE A O 1
ATOM 735 N N . PHE A 1 87 ? -6.570 5.420 17.944 1.00 91.44 87 PHE A N 1
ATOM 736 C CA . PHE A 1 87 ? -6.283 6.166 19.169 1.00 91.44 87 PHE A CA 1
ATOM 737 C C . PHE A 1 87 ? -7.530 6.932 19.645 1.00 91.44 87 PHE A C 1
ATOM 739 O O . PHE A 1 87 ? -8.568 6.333 19.896 1.00 91.44 87 PHE A O 1
ATOM 746 N N . HIS A 1 88 ? -7.449 8.262 19.720 1.00 91.88 88 HIS A N 1
ATOM 747 C CA . HIS A 1 88 ? -8.543 9.149 20.121 1.00 91.88 88 HIS A CA 1
ATOM 748 C C . HIS A 1 88 ? -9.140 9.927 18.941 1.00 91.88 88 HIS A C 1
ATOM 750 O O . HIS A 1 88 ? -9.923 10.855 19.151 1.00 91.88 88 HIS A O 1
ATOM 756 N N . LYS A 1 89 ? -8.738 9.606 17.702 1.00 89.62 89 LYS A N 1
ATOM 757 C CA . LYS A 1 89 ? -9.252 10.266 16.500 1.00 89.62 89 LYS A CA 1
ATOM 758 C C . LYS A 1 89 ? -10.499 9.528 16.008 1.00 89.62 89 LYS A C 1
ATOM 760 O O . LYS A 1 89 ? -10.385 8.336 15.708 1.00 89.62 89 LYS A O 1
ATOM 765 N N . PRO A 1 90 ? -11.661 10.201 15.913 1.00 93.19 90 PRO A N 1
ATOM 766 C CA . PRO A 1 90 ? -12.853 9.594 15.343 1.00 93.19 90 PRO A CA 1
ATOM 767 C C . PRO A 1 90 ? -12.644 9.350 13.846 1.00 93.19 90 PRO A C 1
ATOM 769 O O . PRO A 1 90 ? -12.108 10.196 13.131 1.00 93.19 90 PRO A O 1
ATOM 772 N N . ARG A 1 91 ? -13.049 8.173 13.384 1.00 92.75 91 ARG A N 1
ATOM 773 C CA . ARG A 1 91 ? -13.038 7.742 11.987 1.00 92.75 91 ARG A CA 1
ATOM 774 C C . ARG A 1 91 ? -14.388 7.123 11.653 1.00 92.75 91 ARG A C 1
ATOM 776 O O . ARG A 1 91 ? -15.023 6.528 12.522 1.00 92.75 91 ARG A O 1
ATOM 783 N N . LEU A 1 92 ? -14.820 7.274 10.409 1.00 93.75 92 LEU A N 1
ATOM 784 C CA . LEU A 1 92 ? -16.058 6.685 9.921 1.00 93.75 92 LEU A CA 1
ATOM 785 C C . LEU A 1 92 ? -15.707 5.558 8.951 1.00 93.75 92 LEU A C 1
ATOM 787 O O . LEU A 1 92 ? -15.001 5.786 7.971 1.00 93.75 92 LEU A O 1
ATOM 791 N N . LEU A 1 93 ? -16.161 4.344 9.247 1.00 94.25 93 LEU A N 1
ATOM 792 C CA . LEU A 1 93 ? -16.045 3.199 8.353 1.00 94.25 93 LEU A CA 1
ATOM 793 C C . LEU A 1 93 ? -17.321 3.118 7.518 1.00 94.25 93 LEU A C 1
ATOM 795 O O . LEU A 1 93 ? -18.406 2.903 8.060 1.00 94.25 93 LEU A O 1
ATOM 799 N N . LEU A 1 94 ? -17.190 3.320 6.210 1.00 93.62 94 LEU A N 1
ATOM 800 C CA . LEU A 1 94 ? -18.307 3.302 5.269 1.00 93.62 94 LEU A CA 1
ATOM 801 C C . LEU A 1 94 ? -18.584 1.872 4.797 1.00 93.62 94 LEU A C 1
ATOM 803 O O . LEU A 1 94 ? -17.650 1.139 4.476 1.00 93.62 94 LEU A O 1
ATOM 807 N N . LYS A 1 95 ? -19.864 1.494 4.727 1.00 92.88 95 LYS A N 1
ATOM 808 C CA . LYS A 1 95 ? -20.312 0.178 4.246 1.00 92.88 95 LYS A CA 1
ATOM 809 C C . LYS A 1 95 ? -21.225 0.272 3.024 1.00 92.88 95 LYS A C 1
ATOM 811 O O . LYS A 1 95 ? -21.163 -0.608 2.173 1.00 92.88 95 LYS A O 1
ATOM 816 N N . ASP A 1 96 ? -22.045 1.320 2.921 1.00 93.62 96 ASP A N 1
ATOM 817 C CA . ASP A 1 96 ? -22.979 1.499 1.803 1.00 93.62 96 ASP A CA 1
ATOM 818 C C . ASP A 1 96 ? -22.260 2.028 0.541 1.00 93.62 96 ASP A C 1
ATOM 820 O O . ASP A 1 96 ? -21.739 3.153 0.560 1.00 93.62 96 ASP A O 1
ATOM 824 N N . PRO A 1 97 ? -22.271 1.284 -0.586 1.00 92.25 97 PRO A N 1
ATOM 825 C CA . PRO A 1 97 ? -21.690 1.727 -1.852 1.00 92.25 97 PRO A CA 1
ATOM 826 C C . PRO A 1 97 ? -22.224 3.073 -2.352 1.00 92.25 97 PRO A C 1
ATOM 828 O O . PRO A 1 97 ? -21.496 3.805 -3.022 1.00 92.25 97 PRO A O 1
ATOM 831 N N . LYS A 1 98 ? -23.476 3.434 -2.035 1.00 93.19 98 LYS A N 1
ATOM 832 C CA . LYS A 1 98 ? -24.062 4.726 -2.423 1.00 93.19 98 LYS A CA 1
ATOM 833 C C . LYS A 1 98 ? -23.365 5.883 -1.716 1.00 93.19 98 LYS A C 1
ATOM 835 O O . LYS A 1 98 ? -23.032 6.870 -2.368 1.00 93.19 98 LYS A O 1
ATOM 840 N N . ILE A 1 99 ? -23.094 5.732 -0.421 1.00 92.06 99 ILE A N 1
ATOM 841 C CA . ILE A 1 99 ? -22.381 6.737 0.378 1.00 92.06 99 ILE A CA 1
ATOM 842 C C . ILE A 1 99 ? -20.915 6.799 -0.038 1.00 92.06 99 ILE A C 1
ATOM 844 O O . ILE A 1 99 ? -20.374 7.885 -0.225 1.00 92.06 99 ILE A O 1
ATOM 848 N N . ILE A 1 100 ? -20.283 5.643 -0.262 1.00 91.81 100 ILE A N 1
ATOM 849 C CA . ILE A 1 100 ? -18.909 5.579 -0.776 1.00 91.81 100 ILE A CA 1
ATOM 850 C C . ILE A 1 100 ? -18.816 6.324 -2.114 1.00 91.81 100 ILE A C 1
ATOM 852 O O . ILE A 1 100 ? -17.938 7.163 -2.294 1.00 91.81 100 ILE A O 1
ATOM 856 N N . LYS A 1 101 ? -19.755 6.084 -3.039 1.00 90.81 101 LYS A N 1
ATOM 857 C CA . LYS A 1 101 ? -19.802 6.779 -4.331 1.00 90.81 101 LYS A CA 1
ATOM 858 C C . LYS A 1 101 ? -20.033 8.281 -4.170 1.00 90.81 101 LYS A C 1
ATOM 860 O O . LYS A 1 101 ? -19.445 9.068 -4.906 1.00 90.81 101 LYS A O 1
ATOM 865 N N . GLN A 1 102 ? -20.883 8.685 -3.234 1.00 90.00 102 GLN A N 1
ATOM 866 C CA . GLN A 1 102 ? -21.109 10.095 -2.949 1.00 90.00 102 GLN A CA 1
ATOM 867 C C . GLN A 1 102 ? -19.815 10.774 -2.476 1.00 90.00 102 GLN A C 1
ATOM 869 O O . GLN A 1 102 ? -19.386 11.733 -3.109 1.00 90.00 102 GLN A O 1
ATOM 874 N N . ILE A 1 103 ? -19.145 10.220 -1.464 1.00 86.38 103 ILE A N 1
ATOM 875 C CA . ILE A 1 103 ? -17.914 10.783 -0.885 1.00 86.38 103 ILE A CA 1
ATOM 876 C C . ILE A 1 103 ? -16.753 10.786 -1.885 1.00 86.38 103 ILE A C 1
ATOM 878 O O . ILE A 1 103 ? -15.988 11.743 -1.945 1.00 86.38 103 ILE A O 1
ATOM 882 N N . LEU A 1 104 ? -16.597 9.719 -2.675 1.00 84.56 104 LEU A N 1
ATOM 883 C CA . LEU A 1 104 ? -15.463 9.598 -3.594 1.00 84.56 104 LEU A CA 1
ATOM 884 C C . LEU A 1 104 ? -15.629 10.394 -4.892 1.00 84.56 104 LEU A C 1
ATOM 886 O O . LEU A 1 104 ? -14.612 10.746 -5.486 1.00 84.56 104 LEU A O 1
ATOM 890 N N . PHE A 1 105 ? -16.864 10.641 -5.344 1.00 82.25 105 PHE A N 1
ATOM 891 C CA . PHE A 1 105 ? -17.118 11.249 -6.656 1.00 82.25 105 PHE A CA 1
ATOM 892 C C . PHE A 1 105 ? -17.954 12.524 -6.611 1.00 82.25 105 PHE A C 1
ATOM 894 O O . PHE A 1 105 ? -17.617 13.476 -7.299 1.00 82.25 105 PHE A O 1
ATOM 901 N N . ARG A 1 106 ? -19.078 12.535 -5.885 1.00 82.12 106 ARG A N 1
ATOM 902 C CA . ARG A 1 106 ? -20.016 13.672 -5.929 1.00 82.12 106 ARG A CA 1
ATOM 903 C C . ARG A 1 106 ? -19.537 14.830 -5.072 1.00 82.12 106 ARG A C 1
ATOM 905 O O . ARG A 1 106 ? -19.551 15.963 -5.525 1.00 82.12 106 ARG A O 1
ATOM 912 N N . ASP A 1 107 ? -19.075 14.503 -3.873 1.00 82.50 107 ASP A N 1
ATOM 913 C CA . ASP A 1 107 ? -18.664 15.476 -2.868 1.00 82.50 107 ASP A CA 1
ATOM 914 C C . ASP A 1 107 ? -17.136 15.523 -2.754 1.00 82.50 107 ASP A C 1
ATOM 916 O O . ASP A 1 107 ? -16.608 15.914 -1.716 1.00 82.50 107 ASP A O 1
ATOM 920 N N . SER A 1 108 ? -16.406 15.112 -3.802 1.00 74.69 108 SER A N 1
ATOM 921 C CA . SER A 1 108 ? -14.942 15.032 -3.762 1.00 74.69 108 SER A CA 1
ATOM 922 C C . SER A 1 108 ? -14.321 16.359 -3.340 1.00 74.69 108 SER A C 1
ATOM 924 O O . SER A 1 108 ? -13.378 16.338 -2.565 1.00 74.69 108 SER A O 1
ATOM 926 N N . GLU A 1 109 ? -14.919 17.493 -3.727 1.00 71.62 109 GLU A N 1
ATOM 927 C CA . GLU A 1 109 ? -14.496 18.838 -3.314 1.00 71.62 109 GLU A CA 1
ATOM 928 C C . GLU A 1 109 ? -14.365 19.011 -1.789 1.00 71.62 109 GLU A C 1
ATOM 930 O O . GLU A 1 109 ? -13.423 19.644 -1.313 1.00 71.62 109 GLU A O 1
ATOM 935 N N . ASN A 1 110 ? -15.256 18.374 -1.025 1.00 71.81 110 ASN A N 1
ATOM 936 C CA . ASN A 1 110 ? -15.267 18.389 0.439 1.00 71.81 110 ASN A CA 1
ATOM 937 C C . ASN A 1 110 ? -14.396 17.287 1.063 1.00 71.81 110 ASN A C 1
ATOM 939 O O . ASN A 1 110 ? -14.181 17.291 2.275 1.00 71.81 110 ASN A O 1
ATOM 943 N N . PHE A 1 111 ? -13.893 16.355 0.249 1.00 70.88 111 PHE A N 1
ATOM 944 C CA . PHE A 1 111 ? -13.108 15.188 0.653 1.00 70.88 111 PHE A CA 1
ATOM 945 C C . PHE A 1 111 ? -11.785 15.057 -0.123 1.00 70.88 111 PHE A C 1
ATOM 947 O O . PHE A 1 111 ? -11.244 13.961 -0.245 1.00 70.88 111 PHE A O 1
ATOM 954 N N . ASN A 1 112 ? -11.248 16.139 -0.683 1.00 53.56 112 ASN A N 1
ATOM 955 C CA . ASN A 1 112 ? -10.098 16.058 -1.590 1.00 53.56 112 ASN A CA 1
ATOM 956 C C . ASN A 1 112 ? -8.814 15.582 -0.894 1.00 53.56 112 ASN A C 1
ATOM 958 O O . ASN A 1 112 ? -7.950 14.964 -1.525 1.00 53.56 112 ASN A O 1
ATOM 962 N N . ASP A 1 113 ? -8.705 15.837 0.408 1.00 51.16 113 ASP A N 1
ATOM 963 C CA . ASP A 1 113 ? -7.494 15.573 1.167 1.00 51.16 113 ASP A CA 1
ATOM 964 C C . ASP A 1 113 ? -7.398 14.106 1.604 1.00 51.16 113 ASP A C 1
ATOM 966 O O . ASP A 1 113 ? -8.340 13.490 2.120 1.00 51.16 113 ASP A O 1
ATOM 970 N N . ARG A 1 114 ? -6.200 13.542 1.433 1.00 54.88 114 ARG A N 1
ATOM 971 C CA . ARG A 1 114 ? -5.823 12.229 1.971 1.00 54.88 114 ARG A CA 1
ATOM 972 C C . ARG A 1 114 ? -4.999 12.426 3.231 1.00 54.88 114 ARG A C 1
ATOM 974 O O . ARG A 1 114 ? -4.177 13.333 3.300 1.00 54.88 114 ARG A O 1
ATOM 981 N N . TYR A 1 115 ? -5.132 11.533 4.205 1.00 51.12 115 TYR A N 1
ATOM 982 C CA . TYR A 1 115 ? -4.461 11.666 5.500 1.00 51.12 115 TYR A CA 1
ATOM 983 C C . TYR A 1 115 ? -2.923 11.615 5.403 1.00 51.12 115 TYR A C 1
ATOM 985 O O . TYR A 1 115 ? -2.240 12.098 6.301 1.00 51.12 115 TYR A O 1
ATOM 993 N N . TYR A 1 116 ? -2.378 11.049 4.320 1.00 42.38 116 TYR A N 1
ATOM 994 C CA . TYR A 1 116 ? -0.936 10.981 4.044 1.00 42.38 116 TYR A CA 1
ATOM 995 C C . TYR A 1 116 ? -0.383 12.226 3.307 1.00 42.38 116 TYR A C 1
ATOM 997 O O . TYR A 1 116 ? 0.827 12.432 3.285 1.00 42.38 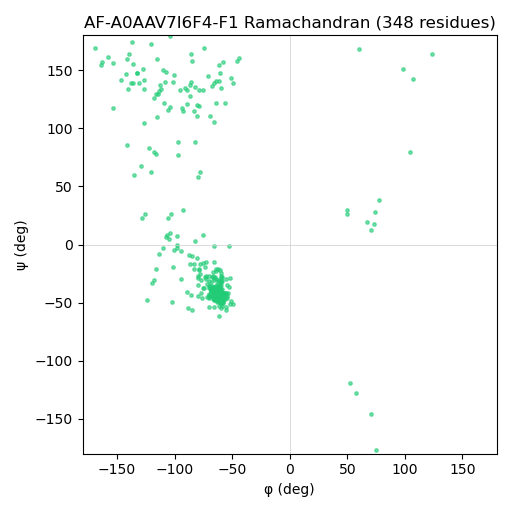116 TYR A O 1
ATOM 1005 N N . ALA A 1 117 ? -1.229 13.063 2.697 1.00 32.19 117 ALA A N 1
ATOM 1006 C CA . ALA A 1 117 ? -0.794 14.158 1.826 1.00 32.19 117 ALA A CA 1
ATOM 1007 C C . ALA A 1 117 ? -0.734 15.503 2.582 1.00 32.19 117 ALA A C 1
ATOM 1009 O O . ALA A 1 117 ? -1.702 16.255 2.594 1.00 32.19 117 ALA A O 1
ATOM 1010 N N . GLY A 1 118 ? 0.407 15.811 3.210 1.00 29.80 118 GLY A N 1
ATOM 1011 C CA . GLY A 1 118 ? 0.703 17.122 3.811 1.00 29.80 118 GLY A CA 1
ATOM 1012 C C . GLY A 1 118 ? 2.161 17.548 3.567 1.00 29.80 118 GLY A C 1
ATOM 1013 O O . GLY A 1 118 ? 3.069 16.731 3.711 1.00 29.80 118 GLY A O 1
ATOM 1014 N N . SER A 1 119 ? 2.378 18.805 3.162 1.00 28.98 119 SER A N 1
ATOM 1015 C CA . SER A 1 119 ? 3.660 19.440 2.762 1.00 28.98 119 SER A CA 1
ATOM 1016 C C . SER A 1 119 ? 4.486 20.026 3.930 1.00 28.98 119 SER A C 1
ATOM 1018 O O . SER A 1 119 ? 3.864 20.369 4.935 1.00 28.98 119 SER A O 1
ATOM 1020 N N . PRO A 1 120 ? 5.803 20.346 3.793 1.00 37.84 120 PRO A N 1
ATOM 1021 C CA . PRO A 1 120 ? 6.820 19.896 2.828 1.00 37.84 120 PRO A CA 1
ATOM 1022 C C . PRO A 1 120 ? 7.878 18.952 3.469 1.00 37.84 120 PRO A C 1
ATOM 1024 O O . PRO A 1 120 ? 8.329 19.167 4.592 1.00 37.84 120 PRO A O 1
ATOM 1027 N N . GLN A 1 121 ? 8.287 17.903 2.742 1.00 44.62 121 GLN A N 1
ATOM 1028 C CA . GLN A 1 121 ? 9.161 16.793 3.181 1.00 44.62 121 GLN A CA 1
ATOM 1029 C C . GLN A 1 121 ? 10.628 16.951 2.700 1.00 44.62 121 GLN A C 1
ATOM 1031 O O . GLN A 1 121 ? 10.841 17.307 1.544 1.00 44.62 121 GLN A O 1
ATOM 1036 N N . LYS A 1 122 ? 11.639 16.637 3.536 1.00 44.41 122 LYS A N 1
ATOM 1037 C CA . LYS A 1 122 ? 13.089 16.688 3.197 1.00 44.41 122 LYS A CA 1
ATOM 1038 C C . LYS A 1 122 ? 13.911 15.711 4.047 1.00 44.41 122 LYS A C 1
ATOM 1040 O O . LYS A 1 122 ? 13.945 15.942 5.253 1.00 44.41 122 LYS A O 1
ATOM 1045 N N . ASP A 1 123 ? 14.603 14.683 3.491 1.00 43.16 123 ASP A N 1
ATOM 1046 C CA . ASP A 1 123 ? 15.448 13.820 4.354 1.00 43.16 123 ASP A CA 1
ATOM 1047 C C . ASP A 1 123 ? 16.583 12.848 3.926 1.00 43.16 123 ASP A C 1
ATOM 1049 O O . ASP A 1 123 ? 16.579 12.321 2.816 1.00 43.16 123 ASP A O 1
ATOM 1053 N N . SER A 1 124 ? 17.491 12.562 4.904 1.00 33.19 124 SER A N 1
ATOM 1054 C CA . SER A 1 124 ? 18.739 11.767 4.870 1.00 33.19 124 SER A CA 1
ATOM 1055 C C . SER A 1 124 ? 19.011 10.774 6.042 1.00 33.19 124 SER A C 1
ATOM 1057 O O . SER A 1 124 ? 18.626 10.975 7.191 1.00 33.19 124 SER A O 1
ATOM 1059 N N . PHE A 1 125 ? 19.827 9.760 5.720 1.00 32.00 125 PHE A N 1
ATOM 1060 C CA . PHE A 1 125 ? 20.362 8.568 6.432 1.00 32.00 125 PHE A CA 1
ATOM 1061 C C . PHE A 1 125 ? 20.914 8.617 7.886 1.00 32.00 125 PHE A C 1
ATOM 1063 O O . PHE A 1 125 ? 21.512 9.590 8.334 1.00 32.00 125 PHE A O 1
ATOM 1070 N N . GLY A 1 126 ? 20.963 7.406 8.488 1.00 26.97 126 GLY A N 1
ATOM 1071 C CA . GLY A 1 126 ? 22.118 6.866 9.252 1.00 26.97 126 GLY A CA 1
ATOM 1072 C C . GLY A 1 126 ? 21.950 6.812 10.779 1.00 26.97 126 GLY A C 1
ATOM 1073 O O . GLY A 1 126 ? 21.365 7.695 11.373 1.00 26.97 126 GLY A O 1
ATOM 1074 N N . MET A 1 127 ? 22.406 5.831 11.560 1.00 25.70 127 MET A N 1
ATOM 1075 C CA . MET A 1 127 ? 23.154 4.581 11.392 1.00 25.70 127 MET A CA 1
ATOM 1076 C C . MET A 1 127 ? 23.070 3.826 12.745 1.00 25.70 127 MET A C 1
ATOM 1078 O O . MET A 1 127 ? 22.722 4.429 13.757 1.00 25.70 127 MET A O 1
ATOM 1082 N N . LYS A 1 128 ? 23.498 2.551 12.750 1.00 28.25 128 LYS A N 1
ATOM 1083 C CA . LYS A 1 128 ? 23.859 1.674 13.897 1.00 28.25 128 LYS A CA 1
ATOM 1084 C C . LYS A 1 128 ? 22.849 0.577 14.320 1.00 28.25 128 LYS A C 1
ATOM 1086 O O . LYS A 1 128 ? 22.220 0.652 15.364 1.00 28.25 128 LYS A O 1
ATOM 1091 N N . ASN A 1 129 ? 22.904 -0.508 13.535 1.00 28.58 129 ASN A N 1
ATOM 1092 C CA . ASN A 1 129 ? 23.131 -1.914 13.941 1.00 28.58 129 ASN A CA 1
ATOM 1093 C C . ASN A 1 129 ? 21.966 -2.930 14.126 1.00 28.58 129 ASN A C 1
ATOM 1095 O O . ASN A 1 129 ? 20.853 -2.595 14.509 1.00 28.58 129 ASN A O 1
ATOM 1099 N N . LEU A 1 130 ? 22.356 -4.194 13.873 1.00 25.91 130 LEU A N 1
ATOM 1100 C CA . LEU A 1 130 ? 21.899 -5.502 14.380 1.00 25.91 130 LEU A CA 1
ATOM 1101 C C . LEU A 1 130 ? 20.603 -6.199 13.897 1.00 25.91 130 LEU A C 1
ATOM 1103 O O . LEU A 1 130 ? 19.993 -6.932 14.664 1.00 25.91 130 LEU A O 1
ATOM 1107 N N . PHE A 1 131 ? 20.262 -6.121 12.605 1.00 31.75 131 PHE A N 1
ATOM 1108 C CA . PHE A 1 131 ? 19.444 -7.166 11.935 1.00 31.75 131 PHE A CA 1
ATOM 1109 C C . PHE A 1 131 ? 20.113 -7.722 10.667 1.00 31.75 131 PHE A C 1
ATOM 1111 O O . PHE A 1 131 ? 19.466 -8.205 9.742 1.00 31.75 131 PHE A O 1
ATOM 1118 N N . GLY A 1 132 ? 21.447 -7.644 10.630 1.00 29.25 132 GLY A N 1
ATOM 1119 C CA . GLY A 1 132 ? 22.258 -8.280 9.606 1.00 29.25 132 GLY A CA 1
ATOM 1120 C C . GLY A 1 132 ? 22.235 -9.799 9.736 1.00 29.25 132 GLY A C 1
ATOM 1121 O O . GLY A 1 132 ? 22.872 -10.343 10.630 1.00 29.25 132 GLY A O 1
ATOM 1122 N N . LEU A 1 133 ? 21.583 -10.458 8.779 1.00 23.56 133 LEU A N 1
ATOM 1123 C CA . LEU A 1 133 ? 21.962 -11.782 8.289 1.00 23.56 133 LEU A CA 1
ATOM 1124 C C . LEU A 1 133 ? 21.876 -11.780 6.754 1.00 23.56 133 LEU A C 1
ATOM 1126 O O . LEU A 1 133 ? 20.980 -11.167 6.176 1.00 23.56 133 LEU A O 1
ATOM 1130 N N . LYS A 1 134 ? 22.858 -12.412 6.097 1.00 23.84 134 LYS A N 1
ATOM 1131 C CA . LYS A 1 134 ? 22.988 -12.504 4.634 1.00 23.84 134 LYS A CA 1
ATOM 1132 C C . LYS A 1 134 ? 22.664 -13.910 4.116 1.00 23.84 134 LYS A C 1
ATOM 1134 O O . LYS A 1 134 ? 22.952 -14.904 4.769 1.00 23.84 134 LYS A O 1
ATOM 1139 N N . ASN A 1 135 ? 22.135 -13.881 2.893 1.00 37.88 135 ASN A N 1
ATOM 1140 C CA . ASN A 1 135 ? 21.781 -14.921 1.920 1.00 37.88 135 ASN A CA 1
ATOM 1141 C C . ASN A 1 135 ? 22.858 -16.015 1.707 1.00 37.88 135 ASN A C 1
ATOM 1143 O O . ASN A 1 135 ? 24.046 -15.722 1.876 1.00 37.88 135 ASN A O 1
ATOM 1147 N N . PRO A 1 136 ? 22.484 -17.215 1.220 1.00 33.06 136 PRO A N 1
ATOM 1148 C CA . PRO A 1 136 ? 22.511 -17.394 -0.238 1.00 33.06 136 PRO A CA 1
ATOM 1149 C C . PRO A 1 136 ? 21.409 -18.322 -0.784 1.00 33.06 136 PRO A C 1
ATOM 1151 O O . PRO A 1 136 ? 21.184 -19.402 -0.253 1.00 33.06 136 PRO A O 1
ATOM 1154 N N . VAL A 1 137 ? 20.837 -17.989 -1.943 1.00 34.22 137 VAL A N 1
ATOM 1155 C CA . VAL A 1 137 ? 20.273 -19.013 -2.837 1.00 34.22 137 VAL A CA 1
ATOM 1156 C C . VAL A 1 137 ? 21.078 -18.995 -4.131 1.00 34.22 137 VAL A C 1
ATOM 1158 O O . VAL A 1 137 ? 20.690 -18.416 -5.142 1.00 34.22 137 VAL A O 1
ATOM 1161 N N . ASN A 1 138 ? 22.258 -19.612 -4.067 1.00 42.47 138 ASN A N 1
ATOM 1162 C CA . ASN A 1 138 ? 22.753 -20.363 -5.212 1.00 42.47 138 ASN A CA 1
ATOM 1163 C C . ASN A 1 138 ? 22.074 -21.728 -5.121 1.00 42.47 138 ASN A C 1
ATOM 1165 O O . ASN A 1 138 ? 22.609 -22.632 -4.487 1.00 42.47 138 ASN A O 1
ATOM 1169 N N . GLU A 1 139 ? 20.888 -21.872 -5.703 1.00 42.47 139 GLU A N 1
ATOM 1170 C CA . GLU A 1 139 ? 20.334 -23.202 -5.932 1.00 42.47 139 GLU A CA 1
ATOM 1171 C C . GLU A 1 139 ? 20.712 -23.639 -7.339 1.00 42.47 139 GLU A C 1
ATOM 1173 O O . GLU A 1 139 ? 20.387 -22.987 -8.338 1.00 42.47 139 GLU A O 1
ATOM 1178 N N . ALA A 1 140 ? 21.484 -24.723 -7.378 1.00 41.84 140 ALA A N 1
ATOM 1179 C CA . ALA A 1 140 ? 21.764 -25.480 -8.576 1.00 41.84 140 ALA A CA 1
ATOM 1180 C C . ALA A 1 140 ? 20.444 -25.783 -9.296 1.00 41.84 140 ALA A C 1
ATOM 1182 O O . ALA A 1 140 ? 19.447 -26.136 -8.665 1.00 41.84 140 ALA A O 1
ATOM 1183 N N . ALA A 1 141 ? 20.439 -25.668 -10.623 1.00 43.09 141 ALA A N 1
ATOM 1184 C CA . ALA A 1 141 ? 19.438 -26.381 -11.395 1.00 43.09 141 ALA A CA 1
ATOM 1185 C C . ALA A 1 141 ? 19.576 -27.862 -11.017 1.00 43.09 141 ALA A C 1
ATOM 1187 O O . ALA A 1 141 ? 20.660 -28.427 -11.155 1.00 43.09 141 ALA A O 1
ATOM 1188 N N . ASN A 1 142 ? 18.509 -28.480 -10.513 1.00 50.00 142 ASN A N 1
ATOM 1189 C CA . ASN A 1 142 ? 18.495 -29.933 -10.367 1.00 50.00 142 ASN A CA 1
ATOM 1190 C C . ASN A 1 142 ? 18.726 -30.549 -11.761 1.00 50.00 142 ASN A C 1
ATOM 1192 O O . ASN A 1 142 ? 18.385 -29.909 -12.758 1.00 50.00 142 ASN A O 1
ATOM 1196 N N . ASP A 1 143 ? 19.208 -31.795 -11.849 1.00 57.06 143 ASP A N 1
ATOM 1197 C CA . ASP A 1 143 ? 19.541 -32.529 -13.098 1.00 57.06 143 ASP A CA 1
ATOM 1198 C C . ASP A 1 143 ? 18.419 -32.590 -14.169 1.00 57.06 143 ASP A C 1
ATOM 1200 O O . ASP A 1 143 ? 18.590 -33.145 -15.250 1.00 57.06 143 ASP A O 1
ATOM 1204 N N . ARG A 1 144 ? 17.249 -32.008 -13.882 1.00 55.84 144 ARG A N 1
ATOM 1205 C CA . ARG A 1 144 ? 16.077 -31.861 -14.753 1.00 55.84 144 ARG A CA 1
ATOM 1206 C C . ARG A 1 144 ? 15.868 -30.440 -15.307 1.00 55.84 144 ARG A C 1
ATOM 1208 O O . ARG A 1 144 ? 14.841 -30.196 -15.931 1.00 55.84 144 ARG A O 1
ATOM 1215 N N . GLY A 1 145 ? 16.770 -29.489 -15.052 1.00 70.62 145 GLY A N 1
ATOM 1216 C CA . GLY A 1 145 ? 16.669 -28.110 -15.559 1.00 70.62 145 GLY A CA 1
ATOM 1217 C C . GLY A 1 145 ? 15.608 -27.232 -14.875 1.00 70.62 145 GLY A C 1
ATOM 1218 O O . GLY A 1 145 ? 15.229 -26.198 -15.418 1.00 70.62 145 GLY A O 1
ATOM 1219 N N . VAL A 1 146 ? 15.119 -27.620 -13.691 1.00 73.25 146 VAL A N 1
ATOM 1220 C CA . VAL A 1 146 ? 14.134 -26.847 -12.912 1.00 73.25 146 VAL A CA 1
ATOM 1221 C C . VAL A 1 146 ? 14.855 -25.974 -11.885 1.00 73.25 146 VAL A C 1
ATOM 1223 O O . VAL A 1 146 ? 15.722 -26.466 -11.162 1.00 73.25 146 VAL A O 1
ATOM 1226 N N . LYS A 1 147 ? 14.472 -24.694 -11.808 1.00 75.38 147 LYS A N 1
ATOM 1227 C CA . LYS A 1 147 ? 15.000 -23.713 -10.853 1.00 75.38 147 LYS A CA 1
ATOM 1228 C C . LYS A 1 147 ? 13.880 -23.204 -9.948 1.00 75.38 147 LYS A C 1
ATOM 1230 O O . LYS A 1 147 ? 12.873 -22.706 -10.449 1.00 75.38 147 LYS A O 1
ATOM 1235 N N . ILE A 1 148 ? 14.073 -23.303 -8.635 1.00 76.62 148 ILE A N 1
ATOM 1236 C CA . ILE A 1 148 ? 13.189 -22.673 -7.652 1.00 76.62 148 ILE A CA 1
ATOM 1237 C C . ILE A 1 148 ? 13.500 -21.176 -7.639 1.00 76.62 148 ILE A C 1
ATOM 1239 O O . ILE A 1 148 ? 14.661 -20.761 -7.635 1.00 76.62 148 ILE A O 1
ATOM 1243 N N . ILE A 1 149 ? 12.451 -20.360 -7.694 1.00 76.69 149 ILE A N 1
ATOM 1244 C CA . ILE A 1 149 ? 12.556 -18.904 -7.706 1.00 76.69 149 ILE A CA 1
ATOM 1245 C C . ILE A 1 149 ? 11.614 -18.319 -6.662 1.00 76.69 149 ILE A C 1
ATOM 1247 O O . ILE A 1 149 ? 10.474 -18.755 -6.520 1.00 76.69 149 ILE A O 1
ATOM 1251 N N . ASP A 1 150 ? 12.093 -17.301 -5.958 1.00 79.12 150 ASP A N 1
ATOM 1252 C CA . ASP A 1 150 ? 11.246 -16.442 -5.145 1.00 79.12 150 ASP A CA 1
ATOM 1253 C C . ASP A 1 150 ? 10.583 -15.417 -6.078 1.00 79.12 150 ASP A C 1
ATOM 1255 O O . ASP A 1 150 ? 11.248 -14.547 -6.651 1.00 79.12 150 ASP A O 1
ATOM 1259 N N . ALA A 1 151 ? 9.269 -15.555 -6.272 1.00 78.88 151 ALA A N 1
ATOM 1260 C CA . ALA A 1 151 ? 8.494 -14.676 -7.144 1.00 78.88 151 ALA A CA 1
ATOM 1261 C C . ALA A 1 151 ? 8.513 -13.219 -6.660 1.00 78.88 151 ALA A C 1
ATOM 1263 O O . ALA A 1 151 ? 8.483 -12.301 -7.478 1.00 78.88 151 ALA A O 1
ATOM 1264 N N . GLN A 1 152 ? 8.605 -12.994 -5.349 1.00 78.19 152 GLN A N 1
ATOM 1265 C CA . GLN A 1 152 ? 8.688 -11.655 -4.794 1.00 78.19 152 GLN A CA 1
ATOM 1266 C C . GLN A 1 152 ? 10.043 -11.031 -5.142 1.00 78.19 152 GLN A C 1
ATOM 1268 O O . GLN A 1 152 ? 10.080 -9.964 -5.750 1.00 78.19 152 GLN A O 1
ATOM 1273 N N . ASP A 1 153 ? 11.157 -11.696 -4.828 1.00 78.00 153 ASP A N 1
ATOM 1274 C CA . ASP A 1 153 ? 12.505 -11.207 -5.167 1.00 78.00 153 ASP A CA 1
ATOM 1275 C C . ASP A 1 153 ? 12.672 -10.941 -6.675 1.00 78.00 153 ASP A C 1
ATOM 1277 O O . ASP A 1 153 ? 13.204 -9.897 -7.064 1.00 78.00 153 ASP A O 1
ATOM 1281 N N . LEU A 1 154 ? 12.144 -11.834 -7.522 1.00 80.06 154 LEU A N 1
ATOM 1282 C CA . LEU A 1 154 ? 12.099 -11.663 -8.977 1.00 80.06 154 LEU A CA 1
ATOM 1283 C C . LEU A 1 154 ? 11.399 -10.356 -9.372 1.00 80.06 154 LEU A C 1
ATOM 1285 O O . LEU A 1 154 ? 11.972 -9.541 -10.099 1.00 80.06 154 LEU A O 1
ATOM 1289 N N . ASN A 1 155 ? 10.177 -10.148 -8.879 1.00 82.19 155 ASN A N 1
ATOM 1290 C CA . ASN A 1 155 ? 9.384 -8.974 -9.224 1.00 82.19 155 ASN A CA 1
ATOM 1291 C C . ASN A 1 155 ? 9.990 -7.683 -8.664 1.00 82.19 155 ASN A C 1
ATOM 1293 O O . ASN A 1 155 ? 9.967 -6.666 -9.350 1.00 82.19 155 ASN A O 1
ATOM 1297 N N . TYR A 1 156 ? 10.594 -7.703 -7.471 1.00 79.94 156 TYR A N 1
ATOM 1298 C CA . TYR A 1 156 ? 11.290 -6.528 -6.934 1.00 79.94 156 TYR A CA 1
ATOM 1299 C C . TYR A 1 156 ? 12.516 -6.142 -7.761 1.00 79.94 156 TYR A C 1
ATOM 1301 O O . TYR A 1 156 ? 12.718 -4.955 -8.003 1.00 79.94 156 TYR A O 1
ATOM 1309 N N . LYS A 1 157 ? 13.327 -7.109 -8.212 1.00 77.00 157 LYS A N 1
ATOM 1310 C CA . LYS A 1 157 ? 14.479 -6.826 -9.087 1.00 77.00 157 LYS A CA 1
ATOM 1311 C C . LYS A 1 157 ? 14.030 -6.247 -10.422 1.00 77.00 157 LYS A C 1
ATOM 1313 O O . LYS A 1 157 ? 14.559 -5.222 -10.842 1.00 77.00 157 LYS A O 1
ATOM 1318 N N . TYR A 1 158 ? 13.021 -6.863 -11.038 1.00 77.06 158 TYR A N 1
ATOM 1319 C CA . TYR A 1 158 ? 12.444 -6.374 -12.287 1.00 77.06 158 TYR A CA 1
ATOM 1320 C C . TYR A 1 158 ? 11.874 -4.961 -12.137 1.00 77.06 158 TYR A C 1
ATOM 1322 O O . TYR A 1 158 ? 12.208 -4.070 -12.912 1.00 77.06 158 TYR A O 1
ATOM 1330 N N . GLY A 1 159 ? 11.052 -4.736 -11.113 1.00 81.00 159 GLY A N 1
ATOM 1331 C CA . GLY A 1 159 ? 10.442 -3.437 -10.878 1.00 81.00 159 GLY A CA 1
ATOM 1332 C C . GLY A 1 159 ? 11.470 -2.357 -10.527 1.00 81.00 159 GLY A C 1
ATOM 1333 O O . GLY A 1 159 ? 11.330 -1.223 -10.978 1.00 81.00 159 GLY A O 1
ATOM 1334 N N . ALA A 1 160 ? 12.526 -2.694 -9.776 1.00 79.25 160 ALA A N 1
ATOM 1335 C CA . ALA A 1 160 ? 13.633 -1.775 -9.536 1.00 79.25 160 ALA A CA 1
ATOM 1336 C C . ALA A 1 160 ? 14.270 -1.358 -10.867 1.00 79.25 160 ALA A C 1
ATOM 1338 O O . ALA A 1 160 ? 14.310 -0.170 -11.165 1.00 79.25 160 ALA A O 1
ATOM 1339 N N . ASP A 1 161 ? 14.663 -2.313 -11.714 1.00 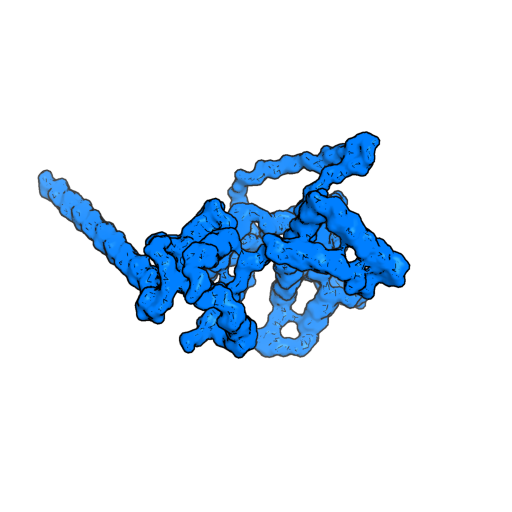78.81 161 ASP A N 1
ATOM 1340 C CA . ASP A 1 161 ? 15.289 -1.997 -13.003 1.00 78.81 161 ASP A CA 1
ATOM 1341 C C . ASP A 1 161 ? 14.366 -1.206 -13.945 1.00 78.81 161 ASP A C 1
ATOM 1343 O O . ASP A 1 161 ? 14.819 -0.289 -14.636 1.00 78.81 161 ASP A O 1
ATOM 1347 N N . LEU A 1 162 ? 13.060 -1.491 -13.920 1.00 78.06 162 LEU A N 1
ATOM 1348 C CA . LEU A 1 162 ? 12.049 -0.734 -14.655 1.00 78.06 162 LEU A CA 1
ATOM 1349 C C . LEU A 1 162 ? 12.000 0.734 -14.202 1.00 78.06 162 LEU A C 1
ATOM 1351 O O . LEU A 1 162 ? 12.014 1.639 -15.036 1.00 78.06 162 LEU A O 1
ATOM 1355 N N . ILE A 1 163 ? 11.991 0.989 -12.890 1.00 79.56 163 ILE A N 1
ATOM 1356 C CA . ILE A 1 163 ? 11.990 2.355 -12.344 1.00 79.56 163 ILE A CA 1
ATOM 1357 C C . ILE A 1 163 ? 13.309 3.063 -12.620 1.00 79.56 163 ILE A C 1
ATOM 1359 O O . ILE A 1 163 ? 13.301 4.243 -12.961 1.00 79.56 163 ILE A O 1
ATOM 1363 N N . GLY A 1 164 ? 14.441 2.369 -12.511 1.00 79.75 164 GLY A N 1
ATOM 1364 C CA . GLY A 1 164 ? 15.738 2.918 -12.901 1.00 79.75 164 GLY A CA 1
ATOM 1365 C C . GLY A 1 164 ? 15.713 3.416 -14.336 1.00 79.75 164 GLY A C 1
ATOM 1366 O O . GLY A 1 164 ? 16.111 4.549 -14.610 1.00 79.75 164 GLY A O 1
ATOM 1367 N N . ASN A 1 165 ? 15.155 2.609 -15.235 1.00 76.12 165 ASN A N 1
ATOM 1368 C CA . ASN A 1 165 ? 15.098 2.946 -16.645 1.00 76.12 165 ASN A CA 1
ATOM 1369 C C . ASN A 1 165 ? 14.129 4.087 -16.967 1.00 76.12 165 ASN A C 1
ATOM 1371 O O . ASN A 1 165 ? 14.489 4.969 -17.747 1.00 76.12 165 ASN A O 1
ATOM 1375 N N . ILE A 1 166 ? 12.924 4.054 -16.389 1.00 75.81 166 ILE A N 1
ATOM 1376 C CA . ILE A 1 166 ? 11.850 5.002 -16.702 1.00 75.81 166 ILE A CA 1
ATOM 1377 C C . ILE A 1 166 ? 11.998 6.280 -15.878 1.00 75.81 166 ILE A C 1
ATOM 1379 O O . ILE A 1 166 ? 12.102 7.359 -16.443 1.00 75.81 166 ILE A O 1
ATOM 1383 N N . ALA A 1 167 ? 12.039 6.179 -14.550 1.00 75.88 167 ALA A N 1
ATOM 1384 C CA . ALA A 1 167 ? 11.969 7.341 -13.662 1.00 75.88 167 ALA A CA 1
ATOM 1385 C C . ALA A 1 167 ? 13.302 8.089 -13.529 1.00 75.88 167 ALA A C 1
ATOM 1387 O O . ALA A 1 167 ? 13.318 9.285 -13.247 1.00 75.88 167 ALA A O 1
ATOM 1388 N N . LEU A 1 168 ? 14.421 7.378 -13.685 1.00 78.56 168 LEU A N 1
ATOM 1389 C CA . LEU A 1 168 ? 15.766 7.933 -13.511 1.00 78.56 168 LEU A CA 1
ATOM 1390 C C . LEU A 1 168 ? 16.561 7.966 -14.820 1.00 78.56 168 LEU A C 1
ATOM 1392 O O . LEU A 1 168 ? 17.650 8.535 -14.853 1.00 78.56 168 LEU A O 1
ATOM 1396 N N . GLY A 1 169 ? 16.050 7.366 -15.897 1.00 73.69 169 GLY A N 1
ATOM 1397 C CA . GLY A 1 169 ? 16.719 7.353 -17.194 1.00 73.69 169 GLY A CA 1
ATOM 1398 C C . GLY A 1 169 ? 18.024 6.553 -17.223 1.00 73.69 169 GLY A C 1
ATOM 1399 O O . GLY A 1 169 ? 18.841 6.785 -18.111 1.00 73.69 169 GLY A O 1
ATOM 1400 N N . VAL A 1 170 ? 18.245 5.641 -16.268 1.00 79.88 170 VAL A N 1
ATOM 1401 C CA . VAL A 1 170 ? 19.476 4.847 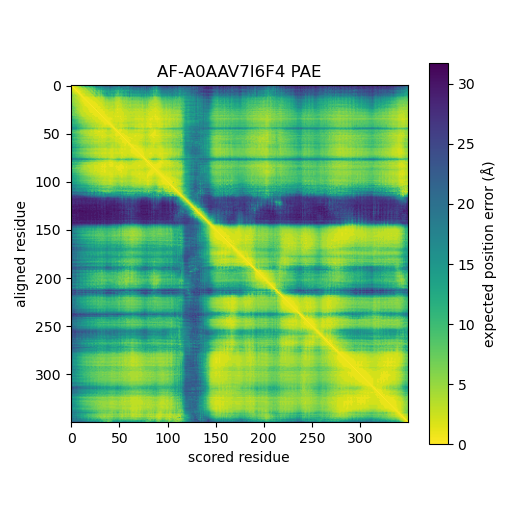-16.147 1.00 79.88 170 VAL A CA 1
ATOM 1402 C C . VAL A 1 170 ? 19.213 3.371 -16.412 1.00 79.88 170 VAL A C 1
ATOM 1404 O O . VAL A 1 170 ? 18.239 2.787 -15.944 1.00 79.88 170 VAL A O 1
ATOM 1407 N N . LYS A 1 171 ? 20.102 2.723 -17.165 1.00 70.75 171 LYS A N 1
ATOM 1408 C CA . LYS A 1 171 ? 20.031 1.275 -17.365 1.00 70.75 171 LYS A CA 1
ATOM 1409 C C . LYS A 1 171 ? 20.691 0.568 -16.185 1.00 70.75 171 LYS A C 1
ATOM 1411 O O . LYS A 1 171 ? 21.901 0.681 -16.000 1.00 70.75 171 LYS A O 1
ATOM 1416 N N . THR A 1 172 ? 19.905 -0.176 -15.420 1.00 73.69 172 THR A N 1
ATOM 1417 C CA . THR A 1 172 ? 20.385 -1.013 -14.317 1.00 73.69 172 THR A CA 1
ATOM 1418 C C . THR A 1 172 ? 20.121 -2.485 -14.614 1.00 73.69 172 THR A C 1
ATOM 1420 O O . THR A 1 172 ? 19.333 -2.821 -15.497 1.00 73.69 172 THR A O 1
ATOM 1423 N N . ASP A 1 173 ? 20.850 -3.358 -13.924 1.00 72.25 173 ASP A N 1
ATOM 1424 C CA . ASP A 1 173 ? 20.686 -4.807 -14.025 1.00 72.25 173 ASP A CA 1
ATOM 1425 C C . ASP A 1 173 ? 20.861 -5.417 -12.630 1.00 72.25 173 ASP A C 1
ATOM 1427 O O . ASP A 1 173 ? 21.955 -5.809 -12.204 1.00 72.25 173 ASP A O 1
ATOM 1431 N N . SER A 1 174 ? 19.761 -5.436 -11.885 1.00 74.62 174 SER A N 1
ATOM 1432 C CA . SER A 1 174 ? 19.685 -5.950 -10.519 1.00 74.62 174 SER A CA 1
ATOM 1433 C C . SER A 1 174 ? 19.755 -7.479 -10.465 1.00 74.62 174 SER A C 1
ATOM 1435 O O . SER A 1 174 ? 20.018 -8.048 -9.401 1.00 74.62 174 SER A O 1
ATOM 1437 N N . PHE A 1 175 ? 19.565 -8.157 -11.600 1.00 70.06 175 PHE A N 1
ATOM 1438 C CA . PHE A 1 175 ? 19.729 -9.604 -11.725 1.00 70.06 175 PHE A CA 1
ATOM 1439 C C . PHE A 1 175 ? 21.203 -9.998 -11.776 1.00 70.06 175 PHE A C 1
ATOM 1441 O O . PHE A 1 175 ? 21.620 -10.912 -11.062 1.00 70.06 175 PHE A O 1
ATOM 1448 N N . LYS A 1 176 ? 21.999 -9.291 -12.583 1.00 70.00 176 LYS A N 1
ATOM 1449 C CA . LYS A 1 176 ? 23.438 -9.531 -12.726 1.00 70.00 176 LYS A CA 1
ATOM 1450 C C . LYS A 1 176 ? 24.251 -8.925 -11.586 1.00 70.00 176 LYS A C 1
ATOM 1452 O O . LYS A 1 176 ? 25.245 -9.517 -11.164 1.00 70.00 176 LYS A O 1
ATOM 1457 N N . TYR A 1 177 ? 23.830 -7.772 -11.064 1.00 74.00 177 TYR A N 1
ATOM 1458 C CA . TYR A 1 177 ? 24.547 -7.034 -10.022 1.00 74.00 177 TYR A CA 1
ATOM 1459 C C . TYR A 1 177 ? 23.701 -6.847 -8.747 1.00 74.00 177 TYR A C 1
ATOM 1461 O O . TYR A 1 177 ? 23.469 -5.714 -8.318 1.00 74.00 177 TYR A O 1
ATOM 1469 N N . PRO A 1 178 ? 23.301 -7.936 -8.057 1.00 68.56 178 PRO A N 1
ATOM 1470 C CA . PRO A 1 178 ? 22.377 -7.874 -6.917 1.00 68.56 178 PRO A CA 1
ATOM 1471 C C . PRO A 1 178 ? 22.940 -7.133 -5.693 1.00 68.56 178 PRO A C 1
ATOM 1473 O O . PRO A 1 178 ? 22.205 -6.774 -4.778 1.00 68.56 178 PRO A O 1
ATOM 1476 N N . ASN A 1 179 ? 24.257 -6.914 -5.659 1.00 72.50 179 ASN A N 1
ATOM 1477 C CA . ASN A 1 179 ? 24.954 -6.197 -4.594 1.00 72.50 179 ASN A CA 1
ATOM 1478 C C . ASN A 1 179 ? 25.353 -4.765 -4.988 1.00 72.50 179 ASN A C 1
ATOM 1480 O O . ASN A 1 179 ? 26.126 -4.145 -4.251 1.00 72.50 179 ASN A O 1
ATOM 1484 N N . SER A 1 180 ? 24.875 -4.255 -6.127 1.00 76.75 180 SER A N 1
ATOM 1485 C CA . SER A 1 180 ? 25.093 -2.861 -6.514 1.00 76.75 180 SER A CA 1
ATOM 1486 C C . SER A 1 180 ? 24.465 -1.907 -5.491 1.00 76.75 180 SER A C 1
ATOM 1488 O O . SER A 1 180 ? 23.518 -2.271 -4.786 1.00 76.75 180 SER A O 1
ATOM 1490 N N . ASP A 1 181 ? 24.993 -0.687 -5.397 1.00 79.69 181 ASP A N 1
ATOM 1491 C CA . ASP A 1 181 ? 24.443 0.327 -4.489 1.00 79.69 181 ASP A CA 1
ATOM 1492 C C . ASP A 1 181 ? 22.988 0.652 -4.841 1.00 79.69 181 ASP A C 1
ATOM 1494 O O . ASP A 1 181 ? 22.153 0.778 -3.949 1.00 79.69 181 ASP A O 1
ATOM 1498 N N . TYR A 1 182 ? 22.666 0.644 -6.135 1.00 79.62 182 TYR A N 1
ATOM 1499 C CA . TYR A 1 182 ? 21.312 0.786 -6.652 1.00 79.62 182 TYR A CA 1
ATOM 1500 C C . TYR A 1 182 ? 20.365 -0.316 -6.155 1.00 79.62 182 TYR A C 1
ATOM 1502 O O . TYR A 1 182 ? 19.336 -0.030 -5.544 1.00 79.62 182 TYR A O 1
ATOM 1510 N N . THR A 1 183 ? 20.716 -1.589 -6.357 1.00 74.25 183 THR A N 1
ATOM 1511 C CA . THR A 1 183 ? 19.849 -2.706 -5.954 1.00 74.25 183 THR A CA 1
ATOM 1512 C C . THR A 1 183 ? 19.677 -2.747 -4.436 1.00 74.25 183 THR A C 1
ATOM 1514 O O . THR A 1 183 ? 18.566 -2.937 -3.941 1.00 74.25 183 THR A O 1
ATOM 1517 N N . LYS A 1 184 ? 20.752 -2.507 -3.673 1.00 76.69 184 LYS A N 1
ATOM 1518 C CA . LYS A 1 184 ? 20.681 -2.414 -2.206 1.00 76.69 184 LYS A CA 1
ATOM 1519 C C . LYS A 1 184 ? 19.772 -1.276 -1.755 1.00 76.69 184 LYS A C 1
ATOM 1521 O O . LYS A 1 184 ? 18.971 -1.483 -0.846 1.00 76.69 184 LYS A O 1
ATOM 1526 N N . PHE A 1 185 ? 19.884 -0.109 -2.389 1.00 76.19 185 PHE A N 1
ATOM 1527 C CA . PHE A 1 185 ? 19.029 1.038 -2.119 1.00 76.19 185 PHE A CA 1
ATOM 1528 C C . PHE A 1 185 ? 17.552 0.656 -2.277 1.00 76.19 185 PHE A C 1
ATOM 1530 O O . PHE A 1 185 ? 16.783 0.758 -1.319 1.00 76.19 185 PHE A O 1
ATOM 1537 N N . PHE A 1 186 ? 17.170 0.134 -3.444 1.00 72.00 186 PHE A N 1
ATOM 1538 C CA . PHE A 1 186 ? 15.777 -0.201 -3.749 1.00 72.00 186 PHE A CA 1
ATOM 1539 C C . PHE A 1 186 ? 15.213 -1.281 -2.827 1.00 72.00 186 PHE A C 1
ATOM 1541 O O . PHE A 1 186 ? 14.114 -1.132 -2.295 1.00 72.00 186 PHE A O 1
ATOM 1548 N N . MET A 1 187 ? 15.986 -2.335 -2.564 1.00 71.25 187 MET A N 1
ATOM 1549 C CA . MET A 1 187 ? 15.565 -3.409 -1.659 1.00 71.25 187 MET A CA 1
ATOM 1550 C C . MET A 1 187 ? 15.414 -2.929 -0.208 1.00 71.25 187 MET A C 1
ATOM 1552 O O . MET A 1 187 ? 14.600 -3.468 0.543 1.00 71.25 187 MET A O 1
ATOM 1556 N N . SER A 1 188 ? 16.171 -1.903 0.193 1.00 68.38 188 SER A N 1
ATOM 1557 C CA . SER A 1 188 ? 16.079 -1.309 1.530 1.00 68.38 188 SER A CA 1
ATOM 1558 C C . SER A 1 188 ? 14.897 -0.350 1.708 1.00 68.38 188 SER A C 1
ATOM 1560 O O . SER A 1 188 ? 14.454 -0.147 2.836 1.00 68.38 188 SER A O 1
ATOM 1562 N N . PHE A 1 189 ? 14.351 0.206 0.620 1.00 63.66 189 PHE A N 1
ATOM 1563 C CA . PHE A 1 189 ? 13.277 1.205 0.665 1.00 63.66 189 PHE A CA 1
ATOM 1564 C C . PHE A 1 189 ? 11.952 0.637 1.206 1.00 63.66 189 PHE A C 1
ATOM 1566 O O . PHE A 1 189 ? 11.239 1.301 1.960 1.00 63.66 189 PHE A O 1
ATOM 1573 N N . PHE A 1 190 ? 11.623 -0.609 0.853 1.00 57.47 190 PHE A N 1
ATOM 1574 C CA . PHE A 1 190 ? 10.319 -1.214 1.158 1.00 57.47 190 PHE A CA 1
ATOM 1575 C C . PHE A 1 190 ? 10.329 -2.156 2.370 1.00 57.47 190 PHE A C 1
ATOM 1577 O O . PHE A 1 190 ? 9.273 -2.622 2.790 1.00 57.47 190 PHE A O 1
ATOM 1584 N N . ARG A 1 191 ? 11.493 -2.425 2.981 1.00 57.16 191 ARG A N 1
ATOM 1585 C CA . ARG A 1 191 ? 11.636 -3.468 4.011 1.00 57.16 191 ARG A CA 1
ATOM 1586 C C . ARG A 1 191 ? 12.261 -2.944 5.307 1.00 57.16 191 ARG A C 1
ATOM 1588 O O . ARG A 1 191 ? 13.202 -2.159 5.297 1.00 57.16 191 ARG A O 1
ATOM 1595 N N . GLY A 1 192 ? 11.763 -3.437 6.444 1.00 60.53 192 GLY A N 1
ATOM 1596 C CA . GLY A 1 192 ? 12.406 -3.294 7.757 1.00 60.53 192 GLY A CA 1
ATOM 1597 C C . GLY A 1 192 ? 11.554 -2.639 8.849 1.00 60.53 192 GLY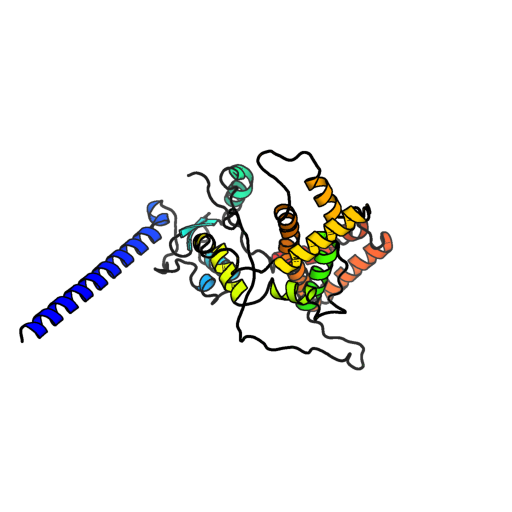 A C 1
ATOM 1598 O O . GLY A 1 192 ? 10.553 -1.974 8.599 1.00 60.53 192 GLY A O 1
ATOM 1599 N N . PHE A 1 193 ? 11.991 -2.796 10.102 1.00 58.56 193 PHE A N 1
ATOM 1600 C CA . PHE A 1 193 ? 11.298 -2.274 11.288 1.00 58.56 193 PHE A CA 1
ATOM 1601 C C . PHE A 1 193 ? 11.148 -0.741 11.277 1.00 58.56 193 PHE A C 1
ATOM 1603 O O . PHE A 1 193 ? 10.137 -0.209 11.726 1.00 58.56 193 PHE A O 1
ATOM 1610 N N . ARG A 1 194 ? 12.117 -0.019 10.694 1.00 59.12 194 ARG A N 1
ATOM 1611 C CA . ARG A 1 194 ? 12.020 1.437 10.490 1.00 59.12 194 ARG A CA 1
ATOM 1612 C C . ARG A 1 194 ? 10.908 1.802 9.519 1.00 59.12 194 ARG A C 1
ATOM 1614 O O . ARG A 1 194 ? 10.136 2.690 9.840 1.00 59.12 194 ARG A O 1
ATOM 1621 N N . ARG A 1 195 ? 10.774 1.077 8.400 1.00 65.19 195 ARG A N 1
ATOM 1622 C CA . ARG A 1 195 ? 9.652 1.232 7.464 1.00 65.19 195 ARG A CA 1
ATOM 1623 C C . ARG A 1 195 ? 8.321 0.934 8.156 1.00 65.19 195 ARG A C 1
ATOM 1625 O O . ARG A 1 195 ? 7.357 1.652 7.943 1.00 65.19 195 ARG A O 1
ATOM 1632 N N . MET A 1 196 ? 8.271 -0.063 9.035 1.00 66.38 196 MET A N 1
ATOM 1633 C CA . MET A 1 196 ? 7.071 -0.372 9.817 1.00 66.38 196 MET A CA 1
ATOM 1634 C C . MET A 1 196 ? 6.679 0.774 10.768 1.00 66.38 196 MET A C 1
ATOM 1636 O O . MET A 1 196 ? 5.523 1.194 10.775 1.00 66.38 196 MET A O 1
ATOM 1640 N N . ILE A 1 197 ? 7.638 1.325 11.523 1.00 68.56 197 ILE A N 1
ATOM 1641 C CA . ILE A 1 197 ? 7.409 2.502 12.380 1.00 68.56 197 ILE A CA 1
ATOM 1642 C C . ILE A 1 197 ? 7.013 3.705 11.531 1.00 68.56 197 ILE A C 1
ATOM 1644 O O . ILE A 1 197 ? 6.011 4.337 11.820 1.00 68.56 197 ILE A O 1
ATOM 1648 N N . ALA A 1 198 ? 7.757 3.980 10.464 1.00 68.19 198 ALA A N 1
ATOM 1649 C CA . ALA A 1 198 ? 7.480 5.010 9.475 1.00 68.19 198 ALA A CA 1
ATOM 1650 C C . ALA A 1 198 ? 6.035 4.940 8.968 1.00 68.19 198 ALA A C 1
ATOM 1652 O O . ALA A 1 198 ? 5.315 5.929 9.038 1.00 68.19 198 ALA A O 1
ATOM 1653 N N . LEU A 1 199 ? 5.580 3.765 8.528 1.00 69.62 199 LEU A N 1
ATOM 1654 C CA . LEU A 1 199 ? 4.203 3.545 8.093 1.00 69.62 199 LEU A CA 1
ATOM 1655 C C . LEU A 1 199 ? 3.219 3.848 9.228 1.00 69.62 199 LEU A C 1
ATOM 1657 O O . LEU A 1 199 ? 2.256 4.573 9.005 1.00 69.62 199 LEU A O 1
ATOM 1661 N N . VAL A 1 200 ? 3.471 3.382 10.456 1.00 70.88 200 VAL A N 1
ATOM 1662 C CA . VAL A 1 200 ? 2.590 3.705 11.590 1.00 70.88 200 VAL A CA 1
ATOM 1663 C C . VAL A 1 200 ? 2.544 5.201 11.872 1.00 70.88 200 VAL A C 1
ATOM 1665 O O . VAL A 1 200 ? 1.470 5.765 12.084 1.00 70.88 200 VAL A O 1
ATOM 1668 N N . THR A 1 201 ? 3.698 5.855 11.879 1.00 71.00 201 THR A N 1
ATOM 1669 C CA . THR A 1 201 ? 3.808 7.277 12.163 1.00 71.00 201 THR A CA 1
ATOM 1670 C C . THR A 1 201 ? 3.100 8.078 11.082 1.00 71.00 201 THR A C 1
ATOM 1672 O O . THR A 1 201 ? 2.273 8.912 11.426 1.00 71.00 201 THR A O 1
ATOM 1675 N N . VAL A 1 202 ? 3.311 7.794 9.795 1.00 69.31 202 VAL A N 1
ATOM 1676 C CA . VAL A 1 202 ? 2.651 8.575 8.742 1.00 69.31 202 VAL A CA 1
ATOM 1677 C C . VAL A 1 202 ? 1.150 8.266 8.658 1.00 69.31 202 VAL A C 1
ATOM 1679 O O . VAL A 1 202 ? 0.339 9.189 8.628 1.00 69.31 202 VAL A O 1
ATOM 1682 N N . PHE A 1 203 ? 0.741 6.993 8.703 1.00 68.69 203 PHE A N 1
ATOM 1683 C CA . PHE A 1 203 ? -0.673 6.621 8.546 1.00 68.69 203 PHE A CA 1
ATOM 1684 C C . PHE A 1 203 ? -1.531 6.852 9.792 1.00 68.69 203 PHE A C 1
ATOM 1686 O O . PHE A 1 203 ? -2.740 7.053 9.668 1.00 68.69 203 PHE A O 1
ATOM 1693 N N . PHE A 1 204 ? -0.954 6.853 10.998 1.00 72.50 204 PHE A N 1
ATOM 1694 C CA . PHE A 1 204 ? -1.734 6.994 12.233 1.00 72.50 204 PHE A CA 1
ATOM 1695 C C . PHE A 1 204 ? -1.383 8.247 13.040 1.00 72.50 204 PHE A C 1
ATOM 1697 O O . PHE A 1 204 ? -2.285 8.824 13.658 1.00 72.50 204 PHE A O 1
ATOM 1704 N N . ILE A 1 205 ? -0.139 8.739 12.995 1.00 75.12 205 ILE A N 1
ATOM 1705 C CA . ILE A 1 205 ? 0.333 9.859 13.832 1.00 75.12 205 ILE A CA 1
ATOM 1706 C C . ILE A 1 205 ? 1.153 10.907 13.035 1.00 75.12 205 ILE A C 1
ATOM 1708 O O . ILE A 1 205 ? 2.299 11.189 13.385 1.00 75.12 205 ILE A O 1
ATOM 1712 N N . PRO A 1 206 ? 0.580 11.546 11.995 1.00 67.81 206 PRO A N 1
ATOM 1713 C CA . PRO A 1 206 ? 1.312 12.439 11.088 1.00 67.81 206 PRO A CA 1
ATOM 1714 C C . PRO A 1 206 ? 1.956 13.636 11.803 1.00 67.81 206 PRO A C 1
ATOM 1716 O O . PRO A 1 206 ? 3.039 14.064 11.430 1.00 67.81 206 PRO A O 1
ATOM 1719 N N . LYS A 1 207 ? 1.378 14.095 12.922 1.00 70.62 207 LYS A N 1
ATOM 1720 C CA . LYS A 1 207 ? 1.968 15.148 13.772 1.00 70.62 207 LYS A CA 1
ATOM 1721 C C . LYS A 1 207 ? 3.354 14.798 14.320 1.00 70.62 207 LYS A C 1
ATOM 1723 O O . LYS A 1 207 ? 4.141 15.687 14.604 1.00 70.62 207 LYS A O 1
ATOM 1728 N N . LEU A 1 208 ? 3.662 13.513 14.507 1.00 68.38 208 LEU A N 1
ATOM 1729 C CA . LEU A 1 208 ? 5.014 13.107 14.895 1.00 68.38 208 LEU A CA 1
ATOM 1730 C C . LEU A 1 208 ? 5.989 13.241 13.720 1.00 68.38 208 LEU A C 1
ATOM 1732 O O . LEU A 1 208 ? 7.155 13.529 13.950 1.00 68.38 208 LEU A O 1
ATOM 1736 N N . VAL A 1 209 ? 5.530 13.088 12.476 1.00 63.69 209 VAL A N 1
ATOM 1737 C CA . VAL A 1 209 ? 6.361 13.319 11.282 1.00 63.69 209 VAL A CA 1
ATOM 1738 C C . VAL A 1 209 ? 6.745 14.795 11.174 1.00 63.69 209 VAL A C 1
ATOM 1740 O O . VAL A 1 209 ? 7.901 15.093 10.897 1.00 63.69 209 VAL A O 1
ATOM 1743 N N . GLU A 1 210 ? 5.817 15.710 11.476 1.00 64.69 210 GLU A N 1
ATOM 1744 C CA . GLU A 1 210 ? 6.084 17.160 11.528 1.00 64.69 210 GLU A CA 1
ATOM 1745 C C . GLU A 1 210 ? 7.173 17.521 12.555 1.00 64.69 210 GLU A C 1
ATOM 1747 O O . GLU A 1 210 ? 7.939 18.456 12.344 1.00 64.69 210 GLU A O 1
ATOM 1752 N N . ILE A 1 211 ? 7.265 16.766 13.657 1.00 66.62 211 ILE A N 1
ATOM 1753 C CA . ILE A 1 211 ? 8.230 17.003 14.743 1.00 66.62 211 ILE A CA 1
ATOM 1754 C C . ILE A 1 211 ? 9.583 16.337 14.461 1.00 66.62 211 ILE A C 1
ATOM 1756 O O . ILE A 1 211 ? 10.629 16.927 14.719 1.00 66.62 211 ILE A O 1
ATOM 1760 N N . PHE A 1 212 ? 9.575 15.094 13.977 1.00 58.75 212 PHE A N 1
ATOM 1761 C CA . PHE A 1 212 ? 10.781 14.270 13.847 1.00 58.75 212 PHE A CA 1
ATOM 1762 C C . PHE A 1 212 ? 11.403 14.271 12.442 1.00 58.75 212 PHE A C 1
ATOM 1764 O O . PHE A 1 212 ? 12.476 13.692 12.260 1.00 58.75 212 PHE A O 1
ATOM 1771 N N . SER A 1 213 ? 10.777 14.947 11.474 1.00 53.78 213 SER A N 1
ATOM 1772 C CA . SER A 1 213 ? 11.161 14.950 10.061 1.00 53.78 213 SER A CA 1
ATOM 1773 C C . SER A 1 213 ? 11.131 13.558 9.405 1.00 53.78 213 SER A C 1
ATOM 1775 O O . SER A 1 213 ? 11.000 12.500 10.023 1.00 53.78 213 SER A O 1
ATOM 1777 N N . THR A 1 214 ? 11.235 13.562 8.087 1.00 48.16 214 THR A N 1
ATOM 1778 C CA . THR A 1 214 ? 11.246 12.415 7.176 1.00 48.16 214 THR A CA 1
ATOM 1779 C C . THR A 1 214 ? 12.453 11.455 7.272 1.00 48.16 214 THR A C 1
ATOM 1781 O O . THR A 1 214 ? 12.446 10.445 6.567 1.00 48.16 214 THR A O 1
ATOM 1784 N N . ARG A 1 215 ? 13.458 11.697 8.147 1.00 48.53 215 ARG A N 1
ATOM 1785 C CA . ARG A 1 215 ? 14.801 11.024 8.166 1.00 48.53 215 ARG A CA 1
ATOM 1786 C C . ARG A 1 215 ? 14.596 9.556 8.486 1.00 48.53 215 ARG A C 1
ATOM 1788 O O . ARG A 1 215 ? 15.373 8.670 8.147 1.00 48.53 215 ARG A O 1
ATOM 1795 N N . ILE A 1 216 ? 13.509 9.341 9.212 1.00 49.22 216 ILE A N 1
ATOM 1796 C CA . ILE A 1 216 ? 13.007 8.090 9.727 1.00 49.22 216 ILE A CA 1
ATOM 1797 C C . ILE A 1 216 ? 12.472 7.200 8.594 1.00 49.22 216 ILE A C 1
ATOM 1799 O O . ILE A 1 216 ? 12.491 5.980 8.749 1.00 49.22 216 ILE A O 1
ATOM 1803 N N . LEU A 1 217 ? 12.015 7.773 7.469 1.00 51.78 217 LEU A N 1
ATOM 1804 C CA . LEU A 1 217 ? 11.322 7.045 6.402 1.00 51.78 217 LEU A CA 1
ATOM 1805 C C . LEU A 1 217 ? 12.291 6.460 5.356 1.00 51.78 217 LEU A C 1
ATOM 1807 O O . LEU A 1 217 ? 12.225 5.258 5.110 1.00 51.78 217 LEU A O 1
ATOM 1811 N N . PHE A 1 218 ? 13.163 7.279 4.748 1.00 56.69 218 PHE A N 1
ATOM 1812 C CA . PHE A 1 218 ? 14.161 6.853 3.751 1.00 56.69 218 PHE A CA 1
ATOM 1813 C C . PHE A 1 218 ? 15.252 7.919 3.543 1.00 56.69 218 PHE A C 1
ATOM 1815 O O . PHE A 1 218 ? 15.010 9.104 3.748 1.00 56.69 218 PHE A O 1
ATOM 1822 N N . ASP A 1 219 ? 16.444 7.502 3.113 1.00 68.00 219 ASP A N 1
ATOM 1823 C CA . ASP A 1 219 ? 17.436 8.416 2.543 1.00 68.00 219 ASP A CA 1
ATOM 1824 C C . ASP A 1 219 ? 17.233 8.493 1.038 1.00 68.00 219 ASP A C 1
ATOM 1826 O O . ASP A 1 219 ? 17.072 7.462 0.395 1.00 68.00 219 ASP A O 1
ATOM 1830 N N . SER A 1 220 ? 17.248 9.695 0.475 1.00 71.75 220 SER A N 1
ATOM 1831 C CA . SER A 1 220 ? 17.105 9.893 -0.972 1.00 71.75 220 SER A CA 1
ATOM 1832 C C . SER A 1 220 ? 18.387 10.358 -1.650 1.00 71.75 220 SER A C 1
ATOM 1834 O O . SER A 1 220 ? 18.421 10.440 -2.874 1.00 71.75 220 SER A O 1
ATOM 1836 N N . THR A 1 221 ? 19.452 10.599 -0.881 1.00 79.81 221 THR A N 1
ATOM 1837 C CA . THR A 1 221 ? 20.697 11.224 -1.340 1.00 79.81 221 THR A CA 1
ATOM 1838 C C . THR A 1 221 ? 21.293 10.497 -2.545 1.00 79.81 221 THR A C 1
ATOM 1840 O O . THR A 1 221 ? 21.685 11.124 -3.528 1.00 79.81 221 THR A O 1
ATOM 1843 N N . TYR A 1 222 ? 21.318 9.161 -2.506 1.00 80.88 222 TYR A N 1
ATOM 1844 C CA . TYR A 1 222 ? 21.814 8.362 -3.627 1.00 80.88 222 TYR A CA 1
ATOM 1845 C C . TYR A 1 222 ? 20.963 8.538 -4.894 1.00 80.88 222 TYR A C 1
ATOM 1847 O O . TYR A 1 222 ? 21.507 8.779 -5.968 1.00 80.88 222 TYR A O 1
ATOM 1855 N N . LEU A 1 223 ? 19.634 8.456 -4.780 1.00 79.69 223 LEU A N 1
ATOM 1856 C CA . LEU A 1 223 ? 18.740 8.596 -5.931 1.00 79.69 223 LEU A CA 1
ATOM 1857 C C . LEU A 1 223 ? 18.718 10.010 -6.494 1.00 79.69 223 LEU A C 1
ATOM 1859 O O . LEU A 1 223 ? 18.682 10.166 -7.70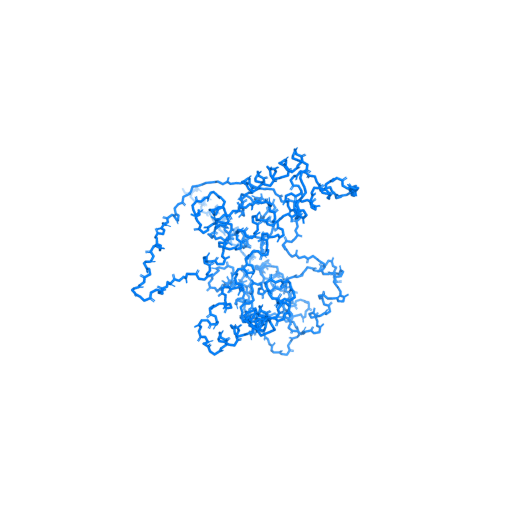9 1.00 79.69 223 LEU A O 1
ATOM 1863 N N . GLN A 1 224 ? 18.752 11.021 -5.628 1.00 80.81 224 GLN A N 1
ATOM 1864 C CA . GLN A 1 224 ? 18.856 12.417 -6.038 1.00 80.81 224 GLN A CA 1
ATOM 1865 C C . GLN A 1 224 ? 20.121 12.633 -6.859 1.00 80.81 224 GLN A C 1
ATOM 1867 O O . GLN A 1 224 ? 20.052 13.230 -7.927 1.00 80.81 224 GLN A O 1
ATOM 1872 N N . LYS A 1 225 ? 21.253 12.077 -6.410 1.00 87.00 225 LYS A N 1
ATOM 1873 C CA . LYS A 1 225 ? 22.505 12.131 -7.163 1.00 87.00 225 LYS A CA 1
ATOM 1874 C C . LYS A 1 225 ? 22.379 11.446 -8.525 1.00 87.00 225 LYS A C 1
ATOM 1876 O O . LYS A 1 225 ? 22.698 12.059 -9.534 1.00 87.00 225 LYS A O 1
ATOM 1881 N N . VAL A 1 226 ? 21.869 10.212 -8.569 1.00 86.31 226 VAL A N 1
ATOM 1882 C CA . VAL A 1 226 ? 21.665 9.476 -9.833 1.00 86.31 226 VAL A CA 1
ATOM 1883 C C . VAL A 1 226 ? 20.760 10.257 -10.791 1.00 86.31 226 VAL A C 1
ATOM 1885 O O . VAL A 1 226 ? 21.031 10.324 -11.986 1.00 86.31 226 VAL A O 1
ATOM 1888 N N . PHE A 1 227 ? 19.697 10.865 -10.269 1.00 84.94 227 PHE A N 1
ATOM 1889 C CA . PHE A 1 227 ? 18.766 11.671 -11.048 1.00 84.94 227 PHE A CA 1
ATOM 1890 C C . PHE A 1 227 ? 19.417 12.947 -11.597 1.00 84.94 227 PHE A C 1
ATOM 1892 O O . PHE A 1 227 ? 19.307 13.226 -12.788 1.00 84.94 227 PHE A O 1
ATOM 1899 N N . GLN A 1 228 ? 20.145 13.686 -10.759 1.00 87.25 228 GLN A N 1
ATOM 1900 C CA . GLN A 1 228 ? 20.880 14.887 -11.165 1.00 87.25 228 GLN A CA 1
ATOM 1901 C C . GLN A 1 228 ? 21.952 14.574 -12.212 1.00 87.25 228 GLN A C 1
ATOM 1903 O O . GLN A 1 228 ? 22.051 15.283 -13.211 1.00 87.25 228 GLN A O 1
ATOM 1908 N N . ASP A 1 229 ? 22.711 13.491 -12.027 1.00 88.56 229 ASP A N 1
ATOM 1909 C CA . ASP A 1 229 ? 23.715 13.036 -12.993 1.00 88.56 229 ASP A CA 1
ATOM 1910 C C . ASP A 1 229 ? 23.058 12.699 -14.351 1.00 88.56 229 ASP A C 1
ATOM 1912 O O . ASP A 1 229 ? 23.604 13.014 -15.409 1.00 88.56 229 ASP A O 1
ATOM 1916 N N . SER A 1 230 ? 21.855 12.114 -14.326 1.00 87.50 230 SER A N 1
ATOM 1917 C CA . SER A 1 230 ? 21.063 11.761 -15.515 1.00 87.50 230 SER A CA 1
ATOM 1918 C C . SER A 1 230 ? 20.532 12.986 -16.274 1.00 87.50 230 SER A C 1
ATOM 1920 O O . SER A 1 230 ? 20.570 13.000 -17.508 1.00 87.50 230 SER A O 1
ATOM 1922 N N . ILE A 1 231 ? 20.077 14.024 -15.559 1.00 87.44 231 ILE A N 1
ATOM 1923 C CA . ILE A 1 231 ? 19.679 15.312 -16.154 1.00 87.44 231 ILE A CA 1
ATOM 1924 C C . ILE A 1 231 ? 20.899 16.004 -16.761 1.00 87.44 231 ILE A C 1
ATOM 1926 O O . ILE A 1 231 ? 20.915 16.289 -17.956 1.00 87.44 231 ILE A O 1
ATOM 1930 N N . LYS A 1 232 ? 21.959 16.185 -15.967 1.00 88.94 232 LYS A N 1
ATOM 1931 C CA . LYS A 1 232 ? 23.178 16.876 -16.396 1.00 88.94 232 LYS A CA 1
ATOM 1932 C C . LYS A 1 232 ? 23.793 16.230 -17.638 1.00 88.94 232 LYS A C 1
ATOM 1934 O O . LYS A 1 232 ? 24.170 16.918 -18.582 1.00 88.94 232 LYS A O 1
ATOM 1939 N N . SER A 1 233 ? 23.841 14.898 -17.676 1.00 87.00 233 SER A N 1
ATOM 1940 C CA . SER A 1 233 ? 24.335 14.164 -18.842 1.00 87.00 233 SER A CA 1
ATOM 1941 C C . SER A 1 233 ? 23.497 14.419 -20.107 1.00 87.00 233 SER A C 1
ATOM 1943 O O . SER A 1 233 ? 24.065 14.517 -21.199 1.00 87.00 233 SER A O 1
ATOM 1945 N N . ARG A 1 234 ? 22.169 14.568 -19.995 1.00 85.12 234 ARG A N 1
ATOM 1946 C CA . ARG A 1 234 ? 21.287 14.907 -21.130 1.00 85.12 234 ARG A CA 1
ATOM 1947 C C . ARG A 1 234 ? 21.486 16.340 -21.608 1.00 85.12 234 ARG A C 1
ATOM 1949 O O . ARG A 1 234 ? 21.592 16.560 -22.812 1.00 85.12 234 ARG A O 1
ATOM 1956 N N . GLU A 1 235 ? 21.603 17.290 -20.687 1.00 84.12 235 GLU A N 1
ATOM 1957 C CA . GLU A 1 235 ? 21.845 18.700 -21.014 1.00 84.12 235 GLU A CA 1
ATOM 1958 C C . GLU A 1 235 ? 23.187 18.899 -21.730 1.00 84.12 235 GLU A C 1
ATOM 1960 O O . GLU A 1 235 ? 23.257 19.583 -22.754 1.00 84.12 235 GLU A O 1
ATOM 1965 N N . GLU A 1 236 ? 24.246 18.249 -21.237 1.00 87.75 236 GLU A N 1
ATOM 1966 C CA . GLU A 1 236 ? 25.589 18.311 -21.826 1.00 87.75 236 GLU A CA 1
ATOM 1967 C C . GLU A 1 236 ? 25.650 17.628 -23.197 1.00 87.75 236 GLU A C 1
ATOM 1969 O O . GLU A 1 236 ? 26.239 18.161 -24.139 1.00 87.75 236 GLU A O 1
ATOM 1974 N N . SER A 1 237 ? 25.027 16.453 -23.329 1.00 84.25 237 SER A N 1
ATOM 1975 C CA . SER A 1 237 ? 25.027 15.694 -24.586 1.00 84.25 237 SER A CA 1
ATOM 1976 C C . SER A 1 237 ? 24.046 16.229 -25.633 1.00 84.25 237 SER A C 1
ATOM 1978 O O . SER A 1 237 ? 24.160 15.860 -26.802 1.00 84.25 237 SER A O 1
ATOM 1980 N N . ARG A 1 238 ? 23.075 17.068 -25.234 1.00 79.31 238 ARG A N 1
ATOM 1981 C CA . ARG A 1 238 ? 21.921 17.504 -26.049 1.00 79.31 238 ARG A CA 1
ATOM 1982 C C . ARG A 1 238 ? 21.168 16.343 -26.710 1.00 79.31 238 ARG A C 1
ATOM 1984 O O . ARG A 1 238 ? 20.559 16.510 -27.768 1.00 79.31 238 ARG A O 1
ATOM 1991 N N . SER A 1 239 ? 21.232 15.158 -26.108 1.00 77.19 239 SER A N 1
ATOM 1992 C CA . SER A 1 239 ? 20.533 13.975 -26.597 1.00 77.19 239 SER A CA 1
ATOM 1993 C C . SER A 1 239 ? 19.103 13.947 -26.055 1.00 77.19 239 SER A C 1
ATOM 1995 O O . SER A 1 239 ? 18.869 14.292 -24.901 1.00 77.19 239 SER A O 1
ATOM 1997 N N . LYS A 1 240 ? 18.146 13.546 -26.899 1.00 77.75 240 LYS A N 1
ATOM 1998 C CA . LYS A 1 240 ? 16.754 13.291 -26.506 1.00 77.75 240 LYS A CA 1
ATOM 1999 C C . LYS A 1 240 ? 16.442 11.816 -26.713 1.00 77.75 240 LYS A C 1
ATOM 2001 O O . LYS A 1 240 ? 16.694 11.282 -27.793 1.00 77.75 240 LYS A O 1
ATOM 2006 N N . ARG A 1 241 ? 15.892 11.167 -25.689 1.00 77.69 241 ARG A N 1
ATOM 2007 C CA . ARG A 1 241 ? 15.437 9.769 -25.724 1.00 77.69 241 ARG A CA 1
ATOM 2008 C C . ARG A 1 241 ? 13.915 9.660 -25.890 1.00 77.69 241 ARG A C 1
ATOM 2010 O O . ARG A 1 241 ? 13.438 8.616 -26.324 1.00 77.69 241 ARG A O 1
ATOM 2017 N N . GLY A 1 242 ? 13.177 10.725 -25.587 1.00 79.88 242 GLY A N 1
ATOM 2018 C CA . GLY A 1 242 ? 11.720 10.740 -25.495 1.00 79.88 242 GLY A CA 1
ATOM 2019 C C . GLY A 1 242 ? 11.202 10.051 -24.231 1.00 79.88 242 GLY A C 1
ATOM 2020 O O . GLY A 1 242 ? 10.123 9.468 -24.269 1.00 79.88 242 GLY A O 1
ATOM 2021 N N . ASP A 1 243 ? 11.981 10.043 -23.145 1.00 80.94 243 ASP A N 1
ATOM 2022 C CA . ASP A 1 243 ? 11.586 9.410 -21.883 1.00 80.94 243 ASP A CA 1
ATOM 2023 C C . ASP A 1 243 ? 11.153 10.426 -20.817 1.00 80.94 243 ASP A C 1
ATOM 2025 O O . ASP A 1 243 ? 11.140 11.636 -21.033 1.00 80.94 243 ASP A O 1
ATOM 2029 N N . TYR A 1 244 ? 10.766 9.922 -19.645 1.00 83.31 244 TYR A N 1
ATOM 2030 C CA . TYR A 1 244 ? 10.281 10.757 -18.549 1.00 83.31 244 TYR A CA 1
ATOM 2031 C C . TYR A 1 244 ? 11.305 11.807 -18.088 1.00 83.31 244 TYR A C 1
ATOM 2033 O O . TYR A 1 244 ? 10.906 12.894 -17.678 1.00 83.31 244 TYR A O 1
ATOM 2041 N N . VAL A 1 245 ? 12.613 11.533 -18.182 1.00 84.25 245 VAL A N 1
ATOM 2042 C CA . VAL A 1 245 ? 13.631 12.531 -17.820 1.00 84.25 245 VAL A CA 1
ATOM 2043 C C . VAL A 1 245 ? 13.593 13.703 -18.799 1.00 84.25 245 VAL A C 1
ATOM 2045 O O . VAL A 1 245 ? 13.675 14.846 -18.361 1.00 84.25 245 VAL A O 1
ATOM 2048 N N . ASP A 1 246 ? 13.386 13.445 -20.094 1.00 86.19 246 ASP A N 1
ATOM 2049 C CA . ASP A 1 246 ? 13.209 14.514 -21.083 1.00 86.19 246 ASP A CA 1
ATOM 2050 C C . ASP A 1 246 ? 11.951 15.343 -20.788 1.00 86.19 246 ASP A C 1
ATOM 2052 O O . ASP A 1 246 ? 12.010 16.569 -20.821 1.00 86.19 246 ASP A O 1
ATOM 2056 N N . SER A 1 247 ? 10.839 14.698 -20.414 1.00 87.38 247 SER A N 1
ATOM 2057 C CA . SER A 1 247 ? 9.613 15.406 -20.012 1.00 87.38 247 SER A CA 1
ATOM 2058 C C . SER A 1 247 ? 9.816 16.284 -18.775 1.00 87.38 247 SER A C 1
ATOM 2060 O O . SER A 1 247 ? 9.229 17.357 -18.674 1.00 87.38 247 SER A O 1
ATOM 2062 N N . ILE A 1 248 ? 10.648 15.846 -17.828 1.00 85.50 248 ILE A N 1
ATOM 2063 C CA . ILE A 1 248 ? 10.948 16.616 -16.620 1.00 85.50 248 ILE A CA 1
ATOM 2064 C C . ILE A 1 248 ? 11.886 17.795 -16.916 1.00 85.50 248 ILE A C 1
ATOM 2066 O O . ILE A 1 248 ? 11.664 18.879 -16.384 1.00 85.50 248 ILE A O 1
ATOM 2070 N N . ILE A 1 249 ? 12.864 17.631 -17.809 1.00 87.38 249 ILE A N 1
ATOM 2071 C CA . ILE A 1 249 ? 13.698 18.743 -18.297 1.00 87.38 249 ILE A CA 1
ATOM 2072 C C . ILE A 1 249 ? 12.839 19.770 -19.051 1.00 87.38 249 ILE A C 1
ATOM 2074 O O . ILE A 1 249 ? 13.014 20.975 -18.883 1.00 87.38 249 ILE A O 1
ATOM 2078 N N . GLU A 1 250 ? 11.895 19.318 -19.878 1.00 88.38 250 GLU A N 1
ATOM 2079 C CA . GLU A 1 250 ? 10.952 20.209 -20.565 1.00 88.38 250 GLU A CA 1
ATOM 2080 C C . GLU A 1 250 ? 10.071 20.969 -19.563 1.00 88.38 250 GLU A C 1
ATOM 2082 O O . GLU A 1 250 ? 9.946 22.186 -19.677 1.00 88.38 250 GLU A O 1
ATOM 2087 N N . LEU A 1 251 ? 9.563 20.293 -18.524 1.00 86.62 251 LEU A N 1
ATOM 2088 C CA . LEU A 1 251 ? 8.790 20.916 -17.444 1.00 86.62 251 LEU A CA 1
ATOM 2089 C C . LEU A 1 251 ? 9.577 22.002 -16.693 1.00 86.62 251 LEU A C 1
ATOM 2091 O O . LEU A 1 251 ? 9.005 23.033 -16.341 1.00 86.62 251 LEU A O 1
ATOM 2095 N N . GLU A 1 252 ? 10.869 21.780 -16.437 1.00 86.38 252 GLU A N 1
ATOM 2096 C CA . GLU A 1 252 ? 11.730 22.772 -15.782 1.00 86.38 252 GLU A CA 1
ATOM 2097 C C . GLU A 1 252 ? 11.908 24.028 -16.647 1.00 86.38 252 GLU A C 1
ATOM 2099 O O . GLU A 1 252 ? 11.853 25.147 -16.136 1.00 86.38 252 GLU A O 1
ATOM 2104 N N . ASN A 1 253 ? 12.070 23.848 -17.959 1.00 86.88 253 ASN A N 1
ATOM 2105 C CA . ASN A 1 253 ? 12.340 24.934 -18.902 1.00 86.88 253 ASN A CA 1
ATOM 2106 C C . ASN A 1 253 ? 11.083 25.683 -19.382 1.00 86.88 253 ASN A C 1
ATOM 2108 O O . ASN A 1 253 ? 11.195 26.785 -19.928 1.00 86.88 253 ASN A O 1
ATOM 2112 N N . ASP A 1 254 ? 9.897 25.103 -19.201 1.00 86.69 254 ASP A N 1
ATOM 2113 C CA . ASP A 1 254 ? 8.631 25.707 -19.604 1.00 86.69 254 ASP A CA 1
ATOM 2114 C C . ASP A 1 254 ? 8.180 26.854 -18.681 1.00 86.69 254 ASP A C 1
ATOM 2116 O O . ASP A 1 254 ? 8.722 27.110 -17.604 1.00 86.69 254 ASP A O 1
ATOM 2120 N N . LYS A 1 255 ? 7.148 27.597 -19.107 1.00 86.62 255 LYS A N 1
ATOM 2121 C CA . LYS A 1 255 ? 6.575 28.684 -18.296 1.00 86.62 255 LYS A CA 1
ATOM 2122 C C . LYS A 1 255 ? 5.924 28.129 -17.028 1.00 86.62 255 LYS A C 1
ATOM 2124 O O . LYS A 1 255 ? 4.807 27.616 -17.068 1.00 86.62 255 LYS A O 1
ATOM 2129 N N . GLN A 1 256 ? 6.595 28.313 -15.897 1.00 83.19 256 GLN A N 1
ATOM 2130 C CA . GLN A 1 256 ? 6.117 27.838 -14.601 1.00 83.19 256 GLN A CA 1
ATOM 2131 C C . GLN A 1 256 ? 5.151 28.814 -13.909 1.00 83.19 256 GLN A C 1
ATOM 2133 O O . GLN A 1 256 ? 5.136 30.022 -14.165 1.00 83.19 256 GLN A O 1
ATOM 2138 N N . SER A 1 257 ? 4.341 28.276 -12.993 1.00 79.81 257 SER A N 1
ATOM 2139 C CA . SER A 1 257 ? 3.440 29.065 -12.150 1.00 79.81 257 SER A CA 1
ATOM 2140 C C . SER A 1 257 ? 4.228 29.878 -11.112 1.00 79.81 257 SER A C 1
ATOM 2142 O O . SER A 1 257 ? 5.189 29.361 -10.542 1.00 79.81 257 SER A O 1
ATOM 2144 N N . PRO A 1 258 ? 3.790 31.101 -10.751 1.00 78.12 258 PRO A N 1
ATOM 2145 C CA . PRO A 1 258 ? 4.382 31.844 -9.636 1.00 78.12 258 PRO A CA 1
ATOM 2146 C C . PRO A 1 258 ? 4.295 31.105 -8.290 1.00 78.12 258 PRO A C 1
ATOM 2148 O O . PRO A 1 258 ? 5.083 31.382 -7.390 1.00 78.12 258 PRO A O 1
ATOM 2151 N N . LEU A 1 259 ? 3.323 30.194 -8.146 1.00 74.25 259 LEU A N 1
ATOM 2152 C CA . LEU A 1 259 ? 3.048 29.455 -6.910 1.00 74.25 259 LEU A CA 1
ATOM 2153 C C . LEU A 1 259 ? 3.745 28.091 -6.854 1.00 74.25 259 LEU A C 1
ATOM 2155 O O . LEU A 1 259 ? 4.075 27.622 -5.768 1.00 74.25 259 LEU A O 1
ATOM 2159 N N . TRP A 1 260 ? 3.966 27.455 -8.006 1.00 73.94 260 TRP A N 1
ATOM 2160 C CA . TRP A 1 260 ? 4.492 26.094 -8.094 1.00 73.94 260 TRP A CA 1
ATOM 2161 C C . TRP A 1 260 ? 5.713 26.079 -8.997 1.00 73.94 260 TRP A C 1
ATOM 2163 O O . TRP A 1 260 ? 5.582 26.159 -10.219 1.00 73.94 260 TRP A O 1
ATOM 2173 N N . LYS A 1 261 ? 6.884 25.984 -8.362 1.00 75.88 261 LYS A N 1
ATOM 2174 C CA . LYS A 1 261 ? 8.170 25.889 -9.044 1.00 75.88 261 LYS A CA 1
ATOM 2175 C C . LYS A 1 261 ? 8.715 24.466 -9.022 1.00 75.88 261 LYS A C 1
ATOM 2177 O O . LYS A 1 261 ? 9.004 23.916 -7.953 1.00 75.88 261 LYS A O 1
ATOM 2182 N N . PHE A 1 262 ? 8.885 23.906 -10.208 1.00 81.50 262 PHE A N 1
ATOM 2183 C CA . PHE A 1 262 ? 9.528 22.631 -10.477 1.00 81.50 262 PHE A CA 1
ATOM 2184 C C . PHE A 1 262 ? 10.980 22.919 -10.872 1.00 81.50 262 PHE A C 1
ATOM 2186 O O . PHE A 1 262 ? 11.315 22.939 -12.047 1.00 81.50 262 PHE A O 1
ATOM 2193 N N . GLU A 1 263 ? 11.811 23.211 -9.867 1.00 79.56 263 GLU A N 1
ATOM 2194 C CA . GLU A 1 263 ? 13.253 23.489 -9.992 1.00 79.56 263 GLU A CA 1
ATOM 2195 C C . GLU A 1 263 ? 14.022 22.676 -8.922 1.00 79.56 263 GLU A C 1
ATOM 2197 O O . GLU A 1 263 ? 13.507 22.429 -7.821 1.00 79.56 263 GLU A O 1
ATOM 2202 N N . GLY A 1 264 ? 15.252 22.241 -9.218 1.00 77.81 264 GLY A N 1
ATOM 2203 C CA . GLY A 1 264 ? 16.129 21.549 -8.260 1.00 77.81 264 GLY A CA 1
ATOM 2204 C C . GLY A 1 264 ? 15.540 20.262 -7.651 1.00 77.81 264 GLY A C 1
ATOM 2205 O O . GLY A 1 264 ? 15.093 19.362 -8.361 1.00 77.81 264 GLY A O 1
ATOM 2206 N N . GLU A 1 265 ? 15.540 20.144 -6.314 1.00 72.62 265 GLU A N 1
ATOM 2207 C CA . GLU A 1 265 ? 15.010 18.960 -5.603 1.00 72.62 265 GLU A CA 1
ATOM 2208 C C . GLU A 1 265 ? 13.518 18.699 -5.896 1.00 72.62 265 GLU A C 1
ATOM 2210 O O . GLU A 1 265 ? 13.075 17.550 -5.859 1.00 72.62 265 GLU A O 1
ATOM 2215 N N . ASN A 1 266 ? 12.743 19.735 -6.242 1.00 73.06 266 ASN A N 1
ATOM 2216 C CA . ASN A 1 266 ? 11.317 19.585 -6.541 1.00 73.06 266 ASN A CA 1
ATOM 2217 C C . ASN A 1 266 ? 11.057 18.784 -7.826 1.00 73.06 266 ASN A C 1
ATOM 2219 O O . ASN A 1 266 ? 10.020 18.116 -7.899 1.00 73.06 266 ASN A O 1
ATOM 2223 N N . LEU A 1 267 ? 11.982 18.797 -8.802 1.00 75.88 267 LEU A N 1
ATOM 2224 C CA . LEU A 1 267 ? 11.903 17.910 -9.973 1.00 75.88 267 LEU A CA 1
ATOM 2225 C C . LEU A 1 267 ? 12.045 16.452 -9.548 1.00 75.88 267 LEU A C 1
ATOM 2227 O O . LEU A 1 267 ? 11.250 15.606 -9.952 1.00 75.88 267 LEU A O 1
ATOM 2231 N N . PHE A 1 268 ? 13.039 16.156 -8.703 1.00 76.06 268 PHE A N 1
ATOM 2232 C CA . PHE A 1 268 ? 13.286 14.794 -8.232 1.00 76.06 268 PHE A CA 1
ATOM 2233 C C . PHE A 1 268 ? 12.063 14.218 -7.509 1.00 76.06 268 PHE A C 1
ATOM 2235 O O . PHE A 1 268 ? 11.730 13.045 -7.684 1.00 76.06 268 PHE A O 1
ATOM 2242 N N . PHE A 1 269 ? 11.353 15.036 -6.729 1.00 74.81 269 PHE A N 1
ATOM 2243 C CA . PHE A 1 269 ? 10.151 14.578 -6.035 1.00 74.81 269 PHE A CA 1
ATOM 2244 C C . PHE A 1 269 ? 9.017 14.153 -6.980 1.00 74.81 269 PHE A C 1
ATOM 2246 O O . PHE A 1 269 ? 8.224 13.298 -6.585 1.00 74.81 269 PHE A O 1
ATOM 2253 N N . GLN A 1 270 ? 8.976 14.631 -8.230 1.00 75.06 270 GLN A N 1
ATOM 2254 C CA . GLN A 1 270 ? 8.015 14.136 -9.228 1.00 75.06 270 GLN A CA 1
ATOM 2255 C C . GLN A 1 270 ? 8.274 12.663 -9.567 1.00 75.06 270 GLN A C 1
ATOM 2257 O O . GLN A 1 270 ? 7.341 11.866 -9.686 1.00 75.06 270 GLN A O 1
ATOM 2262 N N . SER A 1 271 ? 9.548 12.255 -9.607 1.00 71.56 271 SER A N 1
ATOM 2263 C CA . SER A 1 271 ? 9.941 10.854 -9.810 1.00 71.56 271 SER A CA 1
ATOM 2264 C C . SER A 1 271 ? 9.450 9.942 -8.680 1.00 71.56 271 SER A C 1
ATOM 2266 O O . SER A 1 271 ? 9.278 8.743 -8.899 1.00 71.56 271 SER A O 1
ATOM 2268 N N . GLY A 1 272 ? 9.149 10.500 -7.497 1.00 65.69 272 GLY A N 1
ATOM 2269 C CA . GLY A 1 272 ? 8.562 9.817 -6.336 1.00 65.69 272 GLY A CA 1
ATOM 2270 C C . GLY A 1 272 ? 7.285 9.021 -6.642 1.00 65.69 272 GLY A C 1
ATOM 2271 O O . GLY A 1 272 ? 7.025 7.992 -6.007 1.00 65.69 272 GLY A O 1
ATOM 2272 N N . LEU A 1 273 ? 6.512 9.442 -7.649 1.00 66.38 273 LEU A N 1
ATOM 2273 C CA . LEU A 1 273 ? 5.313 8.729 -8.092 1.00 66.38 273 LEU A CA 1
ATOM 2274 C C . LEU A 1 273 ? 5.636 7.317 -8.607 1.00 66.38 273 LEU A C 1
ATOM 2276 O O . LEU A 1 273 ? 4.946 6.363 -8.246 1.00 66.38 273 LEU A O 1
ATOM 2280 N N . PHE A 1 274 ? 6.714 7.155 -9.379 1.00 67.62 274 PHE A N 1
ATOM 2281 C CA . PHE A 1 274 ? 7.117 5.847 -9.907 1.00 67.62 274 PHE A CA 1
ATOM 2282 C C . PHE A 1 274 ? 7.510 4.885 -8.789 1.00 67.62 274 PHE A C 1
ATOM 2284 O O . PHE A 1 274 ? 7.129 3.716 -8.816 1.00 67.62 274 PHE A O 1
ATOM 2291 N N . PHE A 1 275 ? 8.184 5.388 -7.751 1.00 67.50 275 PHE A N 1
ATOM 2292 C CA . PHE A 1 275 ? 8.506 4.595 -6.563 1.00 67.50 275 PHE A CA 1
ATOM 2293 C C . PHE A 1 275 ? 7.245 4.135 -5.828 1.00 67.50 275 PHE A C 1
ATOM 2295 O O . PHE A 1 275 ? 7.207 3.019 -5.315 1.00 67.50 275 PHE A O 1
ATOM 2302 N N . SER A 1 276 ? 6.186 4.946 -5.821 1.00 66.81 276 SER A N 1
ATOM 2303 C CA . SER A 1 276 ? 4.905 4.563 -5.213 1.00 66.81 276 SER A CA 1
ATOM 2304 C C . SER A 1 276 ? 4.200 3.436 -5.983 1.00 66.81 276 SER A C 1
ATOM 2306 O O . SER A 1 276 ? 3.533 2.593 -5.381 1.00 66.81 276 SER A O 1
ATOM 2308 N N . GLY A 1 277 ? 4.381 3.388 -7.306 1.00 70.00 277 GLY A N 1
ATOM 2309 C CA . GLY A 1 277 ? 3.865 2.327 -8.174 1.00 70.00 277 GLY A CA 1
ATOM 2310 C C . GLY A 1 277 ? 4.633 1.003 -8.086 1.00 70.00 277 GLY A C 1
ATOM 2311 O O . GLY A 1 277 ? 4.093 -0.025 -8.498 1.00 70.00 277 GLY A O 1
ATOM 2312 N N . LEU A 1 278 ? 5.853 0.998 -7.526 1.00 76.25 278 LEU A N 1
ATOM 2313 C CA . LEU A 1 278 ? 6.676 -0.212 -7.442 1.00 76.25 278 LEU A CA 1
ATOM 2314 C C . LEU A 1 278 ? 5.987 -1.297 -6.623 1.00 76.25 278 LEU A C 1
ATOM 2316 O O . LEU A 1 278 ? 5.690 -2.368 -7.133 1.00 76.25 278 LEU A O 1
ATOM 2320 N N . GLU A 1 279 ? 5.736 -0.994 -5.350 1.00 74.69 279 GLU A N 1
ATOM 2321 C CA . GLU A 1 279 ? 5.278 -1.968 -4.361 1.00 74.69 279 GLU A CA 1
ATOM 2322 C C . GLU A 1 279 ? 3.954 -2.607 -4.772 1.00 74.69 279 GLU A C 1
ATOM 2324 O O . GLU A 1 279 ? 3.777 -3.818 -4.664 1.00 74.69 279 GLU A O 1
ATOM 2329 N N . SER A 1 280 ? 3.023 -1.791 -5.270 1.00 81.81 280 SER A N 1
ATOM 2330 C CA . SER A 1 280 ? 1.708 -2.261 -5.695 1.00 81.81 280 SER A CA 1
ATOM 2331 C C . SER A 1 280 ? 1.803 -3.183 -6.909 1.00 81.81 280 SER A C 1
ATOM 2333 O O . SER A 1 280 ? 1.203 -4.259 -6.899 1.00 81.81 280 SER A O 1
ATOM 2335 N N . SER A 1 281 ? 2.602 -2.816 -7.912 1.00 85.94 281 SER A N 1
ATOM 2336 C CA . SER A 1 281 ? 2.767 -3.600 -9.139 1.00 85.94 281 SER A CA 1
ATOM 2337 C C . SER A 1 281 ? 3.528 -4.903 -8.890 1.00 85.94 281 SER A C 1
ATOM 2339 O O . SER A 1 281 ? 3.086 -5.966 -9.324 1.00 85.94 281 SER A O 1
ATOM 2341 N N . THR A 1 282 ? 4.638 -4.859 -8.146 1.00 84.56 282 THR A N 1
ATOM 2342 C CA . THR A 1 282 ? 5.445 -6.054 -7.851 1.00 84.56 282 THR A CA 1
ATOM 2343 C C . THR A 1 282 ? 4.708 -7.020 -6.931 1.00 84.56 282 THR A C 1
ATOM 2345 O O . THR A 1 282 ? 4.775 -8.232 -7.146 1.00 84.56 282 THR A O 1
ATOM 2348 N N . THR A 1 283 ? 3.950 -6.510 -5.955 1.00 83.56 283 THR A N 1
ATOM 2349 C CA . THR A 1 283 ? 3.080 -7.336 -5.107 1.00 83.56 283 THR A CA 1
ATOM 2350 C C . THR A 1 283 ? 1.984 -7.990 -5.936 1.00 83.56 283 THR A C 1
ATOM 2352 O O . THR A 1 283 ? 1.801 -9.199 -5.828 1.00 83.56 283 THR A O 1
ATOM 2355 N N . THR A 1 284 ? 1.321 -7.233 -6.817 1.00 89.88 284 THR A N 1
ATOM 2356 C CA . THR A 1 284 ? 0.287 -7.765 -7.720 1.00 89.88 284 THR A CA 1
ATOM 2357 C C . THR A 1 284 ? 0.844 -8.880 -8.605 1.00 89.88 284 THR A C 1
ATOM 2359 O O . THR A 1 284 ? 0.292 -9.975 -8.640 1.00 89.88 284 THR A O 1
ATOM 2362 N N . ALA A 1 285 ? 1.982 -8.652 -9.262 1.00 89.06 285 ALA A N 1
ATOM 2363 C CA . ALA A 1 285 ? 2.625 -9.676 -10.080 1.00 89.06 285 ALA A CA 1
ATOM 2364 C C . ALA A 1 285 ? 2.996 -10.920 -9.254 1.00 89.06 285 ALA A C 1
ATOM 2366 O O . ALA A 1 285 ? 2.809 -12.047 -9.704 1.00 89.06 285 ALA A O 1
ATOM 2367 N N . THR A 1 286 ? 3.472 -10.729 -8.021 1.00 88.38 286 THR A N 1
ATOM 2368 C CA . THR A 1 286 ? 3.850 -11.829 -7.122 1.00 88.38 286 THR A CA 1
ATOM 2369 C C . THR A 1 286 ? 2.654 -12.703 -6.762 1.00 88.38 286 THR A C 1
ATOM 2371 O O . THR A 1 286 ? 2.737 -13.923 -6.895 1.00 88.38 286 THR A O 1
ATOM 2374 N N . VAL A 1 287 ? 1.541 -12.102 -6.331 1.00 89.75 287 VAL A N 1
ATOM 2375 C CA . VAL A 1 287 ? 0.346 -12.862 -5.933 1.00 89.75 287 VAL A CA 1
ATOM 2376 C C . VAL A 1 287 ? -0.320 -13.528 -7.133 1.00 89.75 287 VAL A C 1
ATOM 2378 O O . VAL A 1 287 ? -0.718 -14.681 -7.032 1.00 89.75 287 VAL A O 1
ATOM 2381 N N . VAL A 1 288 ? -0.351 -12.873 -8.298 1.00 94.12 288 VAL A N 1
ATOM 2382 C CA . VAL A 1 288 ? -0.875 -13.476 -9.533 1.00 94.12 288 VAL A CA 1
ATOM 2383 C C . VAL A 1 288 ? -0.034 -14.688 -9.942 1.00 94.12 288 VAL A C 1
ATOM 2385 O O . VAL A 1 288 ? -0.585 -15.744 -10.240 1.00 94.12 288 VAL A O 1
ATOM 2388 N N . LEU A 1 289 ? 1.300 -14.584 -9.905 1.00 91.19 289 LEU A N 1
ATOM 2389 C CA . LEU A 1 289 ? 2.181 -15.723 -10.185 1.00 91.19 289 LEU A CA 1
ATOM 2390 C C . LEU A 1 289 ? 1.981 -16.865 -9.184 1.00 91.19 289 LEU A C 1
ATOM 2392 O O . LEU A 1 289 ? 1.987 -18.026 -9.587 1.00 91.19 289 LEU A O 1
ATOM 2396 N N . MET A 1 290 ? 1.797 -16.544 -7.901 1.00 91.19 290 MET A N 1
ATOM 2397 C CA . MET A 1 290 ? 1.521 -17.527 -6.855 1.00 91.19 290 MET A CA 1
ATOM 2398 C C . MET A 1 290 ? 0.205 -18.272 -7.118 1.00 91.19 290 MET A C 1
ATOM 2400 O O . MET A 1 290 ? 0.198 -19.502 -7.100 1.00 91.19 290 MET A O 1
ATOM 2404 N N . GLU A 1 291 ? -0.879 -17.553 -7.419 1.00 94.31 291 GLU A N 1
ATOM 2405 C CA . GLU A 1 291 ? -2.189 -18.142 -7.724 1.00 94.31 291 GLU A CA 1
ATOM 2406 C C . GLU A 1 291 ? -2.145 -19.013 -8.984 1.00 94.31 291 GLU A C 1
ATOM 2408 O O . GLU A 1 291 ? -2.632 -20.144 -8.986 1.00 94.31 291 GLU A O 1
ATOM 2413 N N . LEU A 1 292 ? -1.496 -18.539 -10.051 1.00 95.19 292 LEU A N 1
ATOM 2414 C CA . LEU A 1 292 ? -1.328 -19.323 -11.275 1.00 95.19 292 LEU A CA 1
ATOM 2415 C C . LEU A 1 292 ? -0.471 -20.573 -11.034 1.00 95.19 292 LEU A C 1
ATOM 2417 O O . LEU A 1 292 ? -0.777 -21.637 -11.564 1.00 95.19 292 LEU A O 1
ATOM 2421 N N . ALA A 1 293 ? 0.579 -20.488 -10.213 1.00 92.81 293 ALA A N 1
ATOM 2422 C CA . ALA A 1 293 ? 1.416 -21.643 -9.888 1.00 92.81 293 ALA A CA 1
ATOM 2423 C C . ALA A 1 293 ? 0.653 -22.742 -9.126 1.00 92.81 293 ALA A C 1
ATOM 2425 O O . ALA A 1 293 ? 0.981 -23.919 -9.269 1.00 92.81 293 ALA A O 1
ATOM 2426 N N . GLN A 1 294 ? -0.367 -22.374 -8.346 1.00 92.94 294 GLN A N 1
ATOM 2427 C CA . GLN A 1 294 ? -1.229 -23.320 -7.630 1.00 92.94 294 GLN A CA 1
ATOM 2428 C C . GLN A 1 294 ? -2.363 -23.879 -8.503 1.00 92.94 294 GLN A C 1
ATOM 2430 O O . GLN A 1 294 ? -2.885 -24.955 -8.215 1.00 92.94 294 GLN A O 1
ATOM 2435 N N . ASN A 1 295 ? -2.717 -23.192 -9.593 1.00 96.50 295 ASN A N 1
ATOM 2436 C CA . ASN A 1 295 ? -3.854 -23.528 -10.445 1.00 96.50 295 ASN A CA 1
ATOM 2437 C C . ASN A 1 295 ? -3.415 -23.767 -11.896 1.00 96.50 295 ASN A C 1
ATOM 2439 O O . ASN A 1 295 ? -3.527 -22.888 -12.755 1.00 96.50 295 ASN A O 1
ATOM 2443 N N . LYS A 1 296 ? -2.947 -24.989 -12.186 1.00 96.50 296 LYS A N 1
ATOM 2444 C CA . LYS A 1 296 ? -2.384 -25.348 -13.500 1.00 96.50 296 LYS A CA 1
ATOM 2445 C C . LYS A 1 296 ? -3.326 -25.036 -14.671 1.00 96.50 296 LYS A C 1
ATOM 2447 O O . LYS A 1 296 ? -2.873 -24.519 -15.684 1.00 96.50 296 LYS A O 1
ATOM 2452 N N . GLU A 1 297 ? -4.620 -25.317 -14.531 1.00 97.69 297 GLU A N 1
ATOM 2453 C CA . GLU A 1 297 ? -5.613 -25.032 -15.577 1.00 97.69 297 GLU A CA 1
ATOM 2454 C C . GLU A 1 297 ? -5.635 -23.540 -15.950 1.00 97.69 297 GLU A C 1
ATOM 2456 O O . GLU A 1 297 ? -5.570 -23.184 -17.126 1.00 97.69 297 GLU A O 1
ATOM 2461 N N . TYR A 1 298 ? -5.672 -22.654 -14.951 1.00 97.62 298 TYR A N 1
ATOM 2462 C CA . TYR A 1 298 ? -5.684 -21.208 -15.175 1.00 97.62 298 TYR A CA 1
ATOM 2463 C C . TYR A 1 298 ? -4.342 -20.714 -15.718 1.00 97.62 298 TYR A C 1
ATOM 2465 O O . TYR A 1 298 ? -4.311 -19.857 -16.598 1.00 97.62 298 TYR A O 1
ATOM 2473 N N . GLN A 1 299 ? -3.231 -21.300 -15.268 1.00 97.50 299 GLN A N 1
ATOM 2474 C CA . GLN A 1 299 ? -1.910 -21.014 -15.823 1.00 97.50 299 GLN A CA 1
ATOM 2475 C C . GLN A 1 299 ? -1.799 -21.394 -17.302 1.00 97.50 299 GLN A C 1
ATOM 2477 O O . GLN A 1 299 ? -1.240 -20.624 -18.085 1.00 97.50 299 GLN A O 1
ATOM 2482 N N . ASP A 1 300 ? -2.315 -22.559 -17.694 1.00 98.19 300 ASP A N 1
ATOM 2483 C CA . ASP A 1 300 ? -2.297 -23.009 -19.085 1.00 98.19 300 ASP A CA 1
ATOM 2484 C C . ASP A 1 300 ? -3.133 -22.066 -19.961 1.00 98.19 300 ASP A C 1
ATOM 2486 O O . ASP A 1 300 ? -2.652 -21.603 -20.995 1.00 98.19 300 ASP A O 1
ATOM 2490 N N . ARG A 1 301 ? -4.328 -21.679 -19.497 1.00 98.12 301 ARG A N 1
ATOM 2491 C CA . ARG A 1 301 ? -5.196 -20.716 -20.194 1.00 98.12 301 ARG A CA 1
ATOM 2492 C C . ARG A 1 301 ? -4.551 -19.338 -20.341 1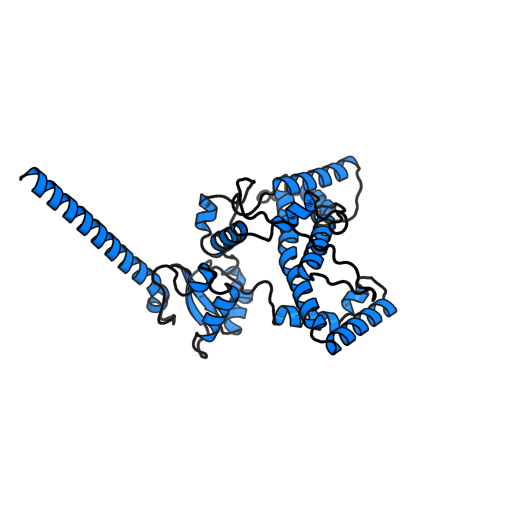.00 98.12 301 ARG A C 1
ATOM 2494 O O . ARG A 1 301 ? -4.567 -18.781 -21.434 1.00 98.12 301 ARG A O 1
ATOM 2501 N N . ALA A 1 302 ? -3.935 -18.809 -19.282 1.00 97.69 302 ALA A N 1
ATOM 2502 C CA . ALA A 1 302 ? -3.205 -17.540 -19.340 1.00 97.69 302 ALA A CA 1
ATOM 2503 C C . ALA A 1 302 ? -2.010 -17.613 -20.296 1.00 97.69 302 ALA A C 1
ATOM 2505 O O . ALA A 1 302 ? -1.759 -16.689 -21.063 1.00 97.69 302 ALA A O 1
ATOM 2506 N N . ARG A 1 303 ? -1.295 -18.741 -20.314 1.00 95.81 303 ARG A N 1
ATOM 2507 C CA . ARG A 1 303 ? -0.197 -18.961 -21.258 1.00 95.81 303 ARG A CA 1
ATOM 2508 C C . ARG A 1 303 ? -0.686 -19.019 -22.704 1.00 95.81 303 ARG A C 1
ATOM 2510 O O . ARG A 1 303 ? -0.003 -18.503 -23.584 1.00 95.81 303 ARG A O 1
ATOM 2517 N N . GLU A 1 304 ? -1.807 -19.679 -22.969 1.00 97.94 304 GLU A N 1
ATOM 2518 C CA . GLU A 1 304 ? -2.406 -19.719 -24.305 1.00 97.94 304 GLU A CA 1
ATOM 2519 C C . GLU A 1 304 ? -2.842 -18.335 -24.778 1.00 97.94 304 GLU A C 1
ATOM 2521 O O . GLU A 1 304 ? -2.611 -18.000 -25.935 1.00 97.94 304 GLU A O 1
ATOM 2526 N N . ASP A 1 305 ? -3.425 -17.537 -23.888 1.00 97.50 305 ASP A N 1
ATOM 2527 C CA . ASP A 1 305 ? -3.838 -16.159 -24.156 1.00 97.50 305 ASP A CA 1
ATOM 2528 C C . ASP A 1 305 ? -2.646 -15.284 -24.581 1.00 97.50 305 ASP A C 1
ATOM 2530 O O . ASP A 1 305 ? -2.656 -14.698 -25.663 1.00 97.50 305 ASP A O 1
ATOM 2534 N N . VAL A 1 306 ? -1.550 -15.320 -23.810 1.00 93.81 306 VAL A N 1
ATOM 2535 C CA . VAL A 1 306 ? -0.294 -14.622 -24.146 1.00 93.81 306 VAL A CA 1
ATOM 2536 C C . VAL A 1 306 ? 0.270 -15.092 -25.488 1.00 93.81 306 VAL A C 1
ATOM 2538 O O . VAL A 1 306 ? 0.656 -14.274 -26.318 1.00 93.81 306 VAL A O 1
ATOM 2541 N N . LYS A 1 307 ? 0.314 -16.409 -25.729 1.00 94.56 307 LYS A N 1
ATOM 2542 C CA . LYS A 1 307 ? 0.841 -16.968 -26.985 1.00 94.56 307 LYS A CA 1
ATOM 2543 C C . LYS A 1 307 ? 0.017 -16.554 -28.201 1.00 94.56 307 LYS A C 1
ATOM 2545 O O . LYS A 1 307 ? 0.594 -16.347 -29.263 1.00 94.56 307 LYS A O 1
ATOM 2550 N N . LYS A 1 308 ? -1.310 -16.480 -28.067 1.00 96.62 308 LYS A N 1
ATOM 2551 C CA . LYS A 1 308 ? -2.201 -16.034 -29.145 1.00 96.62 308 LYS A CA 1
ATOM 2552 C C . LYS A 1 308 ? -1.951 -14.565 -29.473 1.00 96.62 308 LYS A C 1
ATOM 2554 O O . LYS A 1 308 ? -1.746 -14.252 -30.640 1.00 96.62 308 LYS A O 1
ATOM 2559 N N . ALA A 1 309 ? -1.883 -13.707 -28.455 1.00 86.56 309 ALA A N 1
ATOM 2560 C CA . ALA A 1 309 ? -1.606 -12.286 -28.640 1.00 86.56 309 ALA A CA 1
ATOM 2561 C C . ALA A 1 309 ? -0.228 -12.035 -29.282 1.00 86.56 309 ALA A C 1
ATOM 2563 O O . ALA A 1 309 ? -0.129 -11.274 -30.241 1.00 86.56 309 ALA A O 1
ATOM 2564 N N . ASP A 1 310 ? 0.824 -12.720 -28.821 1.00 87.88 310 ASP A N 1
ATOM 2565 C CA . ASP A 1 310 ? 2.169 -12.613 -29.410 1.00 87.88 310 ASP A CA 1
ATOM 2566 C C . ASP A 1 310 ? 2.207 -13.112 -30.865 1.00 87.88 310 ASP A C 1
ATOM 2568 O O . ASP A 1 310 ? 2.803 -12.478 -31.730 1.00 87.88 310 ASP A O 1
ATOM 2572 N N . ALA A 1 311 ? 1.519 -14.213 -31.178 1.00 92.44 311 ALA A N 1
ATOM 2573 C CA . ALA A 1 311 ? 1.476 -14.738 -32.542 1.00 92.44 311 ALA A CA 1
ATOM 2574 C C . ALA A 1 311 ? 0.761 -13.803 -33.536 1.00 92.44 311 ALA A C 1
ATOM 2576 O O . ALA A 1 311 ? 1.096 -13.811 -34.720 1.00 92.44 311 ALA A O 1
ATOM 2577 N N . GLU A 1 312 ? -0.225 -13.032 -33.076 1.00 94.88 312 GLU A N 1
ATOM 2578 C CA . GLU A 1 312 ? -1.028 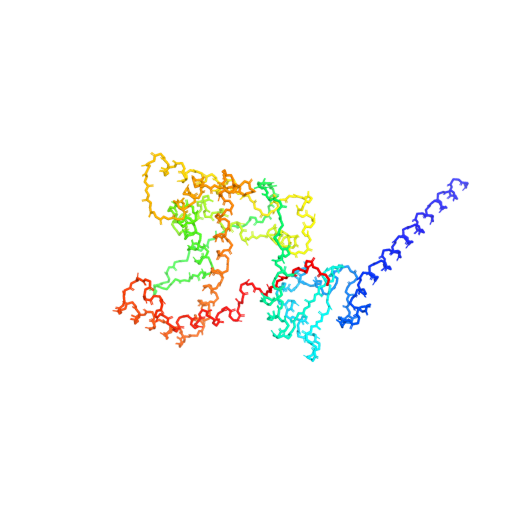-12.143 -33.921 1.00 94.88 312 GLU A CA 1
ATOM 2579 C C . GLU A 1 312 ? -0.417 -10.741 -34.050 1.00 94.88 312 GLU A C 1
ATOM 2581 O O . GLU A 1 312 ? -0.389 -10.181 -35.146 1.00 94.88 312 GLU A O 1
ATOM 2586 N N . TYR A 1 313 ? 0.107 -10.192 -32.952 1.00 81.50 313 TYR A N 1
ATOM 2587 C CA . TYR A 1 313 ? 0.544 -8.795 -32.869 1.00 81.50 313 TYR A CA 1
ATOM 2588 C C . TYR A 1 313 ? 2.059 -8.636 -32.624 1.00 81.50 313 TYR A C 1
ATOM 2590 O O . TYR A 1 313 ? 2.621 -7.588 -32.939 1.00 81.50 313 TYR A O 1
ATOM 2598 N N . GLY A 1 314 ? 2.747 -9.655 -32.095 1.00 80.06 314 GLY A N 1
ATOM 2599 C CA . GLY A 1 314 ? 4.118 -9.557 -31.571 1.00 80.06 314 GLY A CA 1
ATOM 2600 C C . GLY A 1 314 ? 4.188 -8.848 -30.210 1.00 80.06 314 GLY A C 1
ATOM 2601 O O . GLY A 1 314 ? 3.175 -8.448 -29.661 1.00 80.06 314 GLY A O 1
ATOM 2602 N N . TRP A 1 315 ? 5.377 -8.633 -29.638 1.00 75.69 315 TRP A N 1
ATOM 2603 C CA . TRP A 1 315 ? 5.541 -7.942 -28.340 1.00 75.69 315 TRP A CA 1
ATOM 2604 C C . TRP A 1 315 ? 5.423 -6.408 -28.444 1.00 75.69 315 TRP A C 1
ATOM 2606 O O . TRP A 1 315 ? 6.374 -5.675 -28.163 1.00 75.69 315 TRP A O 1
ATOM 2616 N N . ILE A 1 316 ? 4.252 -5.926 -28.859 1.00 73.88 316 ILE A N 1
ATOM 2617 C CA . ILE A 1 316 ? 3.889 -4.502 -28.962 1.00 73.88 316 ILE A CA 1
ATOM 2618 C C . ILE A 1 316 ? 2.671 -4.179 -28.087 1.00 73.88 316 ILE A C 1
ATOM 2620 O O . ILE A 1 316 ? 2.062 -5.075 -27.504 1.00 73.88 316 ILE A O 1
ATOM 2624 N N . PHE A 1 317 ? 2.326 -2.895 -27.972 1.00 71.38 317 PHE A N 1
ATOM 2625 C CA . PHE A 1 317 ? 1.252 -2.421 -27.091 1.00 71.38 317 PHE A CA 1
ATOM 2626 C C . PHE A 1 317 ? -0.087 -3.126 -27.367 1.00 71.38 317 PHE A C 1
ATOM 2628 O O . PHE A 1 317 ? -0.747 -3.602 -26.447 1.00 71.38 317 PHE A O 1
ATOM 2635 N N . GLU A 1 318 ? -0.418 -3.290 -28.646 1.00 79.56 318 GLU A N 1
ATOM 2636 C CA . GLU A 1 318 ? -1.633 -3.939 -29.131 1.00 79.56 318 GLU A CA 1
ATOM 2637 C C . GLU A 1 318 ? -1.754 -5.393 -28.661 1.00 79.56 318 GLU A C 1
ATOM 2639 O O . GLU A 1 318 ? -2.861 -5.877 -28.430 1.00 79.56 318 GLU A O 1
ATOM 2644 N N . ALA A 1 319 ? -0.639 -6.101 -28.476 1.00 79.88 319 ALA A N 1
ATOM 2645 C CA . ALA A 1 319 ? -0.672 -7.465 -27.965 1.00 79.88 319 ALA A CA 1
ATOM 2646 C C . ALA A 1 319 ? -1.093 -7.508 -26.501 1.00 79.88 319 ALA A C 1
ATOM 2648 O O . ALA A 1 319 ? -1.938 -8.323 -26.144 1.00 79.88 319 ALA A O 1
ATOM 2649 N N . PHE A 1 320 ? -0.542 -6.621 -25.666 1.00 80.50 320 PHE A N 1
ATOM 2650 C CA . PHE A 1 320 ? -0.894 -6.544 -24.247 1.00 80.50 320 PHE A CA 1
ATOM 2651 C C . PHE A 1 320 ? -2.377 -6.232 -24.062 1.00 80.50 320 PHE A C 1
ATOM 2653 O O . PHE A 1 320 ? -3.042 -6.908 -23.283 1.00 80.50 320 PHE A O 1
ATOM 2660 N N . ASP A 1 321 ? -2.917 -5.309 -24.862 1.00 88.06 321 ASP A N 1
ATOM 2661 C CA . ASP A 1 321 ? -4.348 -5.003 -24.873 1.00 88.06 321 ASP A CA 1
ATOM 2662 C C . ASP A 1 321 ? -5.215 -6.216 -25.246 1.00 88.06 321 ASP A C 1
ATOM 2664 O O . ASP A 1 321 ? -6.394 -6.249 -24.899 1.00 88.06 321 ASP A O 1
ATOM 2668 N N . ASN A 1 322 ? -4.673 -7.226 -25.930 1.00 92.19 322 ASN A N 1
ATOM 2669 C CA . ASN A 1 322 ? -5.398 -8.433 -26.326 1.00 92.19 322 ASN A CA 1
ATOM 2670 C C . ASN A 1 322 ? -5.185 -9.637 -25.391 1.00 92.19 322 ASN A C 1
ATOM 2672 O O . ASN A 1 322 ? -5.836 -10.663 -25.586 1.00 92.19 322 ASN A O 1
ATOM 2676 N N . MET A 1 323 ? -4.377 -9.518 -24.332 1.00 94.88 323 MET A N 1
ATOM 2677 C CA . MET A 1 323 ? -4.202 -10.566 -23.311 1.00 94.88 323 MET A CA 1
ATOM 2678 C C . MET A 1 323 ? -5.359 -10.558 -22.291 1.00 94.88 323 MET A C 1
ATOM 2680 O O . MET A 1 323 ? -5.169 -10.383 -21.085 1.00 94.88 323 MET A O 1
ATOM 2684 N N . LYS A 1 324 ? -6.597 -10.723 -22.775 1.00 96.50 324 LYS A N 1
ATOM 2685 C CA . LYS A 1 324 ? -7.826 -10.526 -21.984 1.00 96.50 324 LYS A CA 1
ATOM 2686 C C . LYS A 1 324 ? -7.978 -11.502 -20.825 1.00 96.50 324 LYS A C 1
ATOM 2688 O O . LYS A 1 324 ? -8.533 -11.140 -19.789 1.00 96.50 324 LYS A O 1
ATOM 2693 N N . TYR A 1 325 ? -7.545 -12.749 -20.981 1.00 97.94 325 TYR A N 1
ATOM 2694 C CA . TYR A 1 325 ? -7.607 -13.712 -19.887 1.00 97.94 325 TYR A CA 1
ATOM 2695 C C . TYR A 1 325 ? -6.517 -13.435 -18.850 1.00 97.94 325 TYR A C 1
ATOM 2697 O O . TYR A 1 325 ? -6.787 -13.539 -17.654 1.00 97.94 325 TYR A O 1
ATOM 2705 N N . LEU A 1 326 ? -5.320 -13.020 -19.279 1.00 96.25 326 LEU A N 1
ATOM 2706 C CA . LEU A 1 326 ? -4.285 -12.565 -18.349 1.00 96.25 326 LEU A CA 1
ATOM 2707 C C . LEU A 1 326 ? -4.753 -11.343 -17.541 1.00 96.25 326 LEU A C 1
ATOM 2709 O O . LEU A 1 326 ? -4.560 -11.322 -16.325 1.00 96.25 326 LEU A O 1
ATOM 2713 N N . ASP A 1 327 ? -5.435 -10.384 -18.173 1.00 96.25 327 ASP A N 1
ATOM 2714 C CA . ASP A 1 327 ? -6.047 -9.239 -17.486 1.00 96.25 327 ASP A CA 1
ATOM 2715 C C . ASP A 1 327 ? -7.042 -9.679 -16.407 1.00 96.25 327 ASP A C 1
ATOM 2717 O O . ASP A 1 327 ? -7.047 -9.135 -15.302 1.00 96.25 327 ASP A O 1
ATOM 2721 N N . LEU A 1 328 ? -7.861 -10.701 -16.684 1.00 97.31 328 LEU A N 1
ATOM 2722 C CA . LEU A 1 328 ? -8.771 -11.274 -15.689 1.00 97.31 328 LEU A CA 1
ATOM 2723 C C . LEU A 1 328 ? -8.014 -11.933 -14.531 1.00 97.31 328 LEU A C 1
ATOM 2725 O O . LEU A 1 328 ? -8.421 -11.775 -13.380 1.00 97.31 328 LEU A O 1
ATOM 2729 N N . CYS A 1 329 ? -6.905 -12.629 -14.798 1.00 97.62 329 CYS A N 1
ATOM 2730 C CA . CYS A 1 329 ? -6.049 -13.175 -13.742 1.00 97.62 329 CYS A CA 1
ATOM 2731 C C . CYS A 1 329 ? -5.458 -12.064 -12.862 1.00 97.62 329 CYS A C 1
ATOM 2733 O O . CYS A 1 329 ? -5.425 -12.206 -11.640 1.00 97.62 329 CYS A O 1
ATOM 2735 N N . ILE A 1 330 ? -5.029 -10.950 -13.462 1.00 95.69 330 ILE A N 1
ATOM 2736 C CA . ILE A 1 330 ? -4.522 -9.782 -12.730 1.00 95.69 330 ILE A CA 1
ATOM 2737 C C . ILE A 1 330 ? -5.638 -9.153 -11.890 1.00 95.69 330 ILE A C 1
ATOM 2739 O O . ILE A 1 330 ? -5.445 -8.914 -10.696 1.00 95.69 330 ILE A O 1
ATOM 2743 N N . ALA A 1 331 ? -6.815 -8.931 -12.479 1.00 96.38 331 ALA A N 1
ATOM 2744 C CA . ALA A 1 331 ? -7.970 -8.369 -11.788 1.00 96.38 331 ALA A CA 1
ATOM 2745 C C . ALA A 1 331 ? -8.396 -9.232 -10.591 1.00 96.38 331 ALA A C 1
ATOM 2747 O O . ALA A 1 331 ? -8.652 -8.701 -9.509 1.00 96.38 331 ALA A O 1
ATOM 2748 N N . GLU A 1 332 ? -8.413 -10.555 -10.753 1.00 96.62 332 GLU A N 1
ATOM 2749 C CA . GLU A 1 332 ? -8.736 -11.490 -9.676 1.00 96.62 332 GLU A CA 1
ATOM 2750 C C . GLU A 1 332 ? -7.653 -11.516 -8.590 1.00 96.62 332 GLU A C 1
ATOM 2752 O O . GLU A 1 332 ? -7.971 -11.509 -7.399 1.00 96.62 332 GLU A O 1
ATOM 2757 N N . GLY A 1 333 ? -6.376 -11.442 -8.978 1.00 93.75 333 GLY A N 1
ATOM 2758 C CA . GLY A 1 333 ? -5.262 -11.305 -8.042 1.00 93.75 333 GLY A CA 1
ATOM 2759 C C . GLY A 1 333 ? -5.391 -10.056 -7.168 1.00 93.75 333 GLY A C 1
ATOM 2760 O O . GLY A 1 333 ? -5.265 -10.144 -5.949 1.00 93.75 333 GLY A O 1
ATOM 2761 N N . VAL A 1 334 ? -5.726 -8.904 -7.760 1.00 92.25 334 VAL A N 1
ATOM 2762 C CA . VAL A 1 334 ? -5.963 -7.652 -7.016 1.00 92.25 334 VAL A CA 1
ATOM 2763 C C . VAL A 1 334 ? -7.256 -7.711 -6.195 1.00 92.25 334 VAL A C 1
ATOM 2765 O O . VAL A 1 334 ? -7.320 -7.112 -5.121 1.00 92.25 334 VAL A O 1
ATOM 2768 N N . ARG A 1 335 ? -8.284 -8.443 -6.648 1.00 94.38 335 ARG A N 1
ATOM 2769 C CA . ARG A 1 335 ? -9.524 -8.658 -5.883 1.00 94.38 335 ARG A CA 1
ATOM 2770 C C . ARG A 1 335 ? -9.269 -9.463 -4.606 1.00 94.38 335 ARG A C 1
ATOM 2772 O O . ARG A 1 335 ? -9.836 -9.135 -3.564 1.00 94.38 335 ARG A O 1
ATOM 2779 N N . LEU A 1 336 ? -8.453 -10.514 -4.689 1.00 90.56 336 LEU A N 1
ATOM 2780 C CA . LEU A 1 336 ? -8.097 -11.380 -3.561 1.00 90.56 336 LEU A CA 1
ATOM 2781 C C . LEU A 1 336 ? -7.060 -10.731 -2.635 1.00 90.56 336 LEU A C 1
ATOM 2783 O O . LEU A 1 336 ? -7.186 -10.803 -1.412 1.00 90.56 336 LEU A O 1
ATOM 2787 N N . TYR A 1 337 ? -6.060 -10.072 -3.219 1.00 88.44 337 TYR A N 1
ATOM 2788 C CA . TYR A 1 337 ? -4.899 -9.522 -2.525 1.00 88.44 337 TYR A CA 1
ATOM 2789 C C . TYR A 1 337 ? -4.676 -8.051 -2.907 1.00 88.44 337 TYR A C 1
ATOM 2791 O O . TYR A 1 337 ? -3.681 -7.721 -3.558 1.00 88.44 337 TYR A O 1
ATOM 2799 N N . PRO A 1 338 ? -5.580 -7.136 -2.514 1.00 87.25 338 PRO A N 1
ATOM 2800 C CA . PRO A 1 338 ? -5.452 -5.728 -2.868 1.00 87.25 338 PRO A CA 1
ATOM 2801 C C . PRO A 1 338 ? -4.183 -5.132 -2.233 1.00 87.25 338 PRO A C 1
ATOM 2803 O O . PRO A 1 338 ? -4.078 -5.119 -1.001 1.00 87.25 338 PRO A O 1
ATOM 2806 N N . PRO A 1 339 ? -3.234 -4.577 -3.021 1.00 79.06 339 PRO A N 1
ATOM 2807 C CA . PRO A 1 339 ? -2.008 -3.999 -2.462 1.00 79.06 339 PRO A CA 1
ATOM 2808 C C . PRO A 1 339 ? -2.280 -2.829 -1.509 1.00 79.06 339 PRO A C 1
ATOM 2810 O O . PRO A 1 339 ? -1.545 -2.605 -0.549 1.00 79.06 339 PRO A O 1
ATOM 2813 N N . VAL A 1 340 ? -3.366 -2.090 -1.761 1.00 77.75 340 VAL A N 1
ATOM 2814 C CA . VAL A 1 340 ? -3.881 -1.045 -0.876 1.00 77.75 340 VAL A CA 1
ATOM 2815 C C . VAL A 1 340 ? -5.252 -1.472 -0.365 1.00 77.75 340 VAL A C 1
ATOM 2817 O O . VAL A 1 340 ? -6.238 -1.496 -1.091 1.00 77.75 340 VAL A O 1
ATOM 2820 N N . VAL A 1 341 ? -5.294 -1.800 0.920 1.00 78.56 341 VAL A N 1
ATOM 2821 C CA . VAL A 1 341 ? -6.437 -2.430 1.602 1.00 78.56 341 VAL A CA 1
ATOM 2822 C C . VAL A 1 341 ? -7.558 -1.467 2.010 1.00 78.56 341 VAL A C 1
ATOM 2824 O O . VAL A 1 341 ? -8.621 -1.912 2.428 1.00 78.56 341 VAL A O 1
ATOM 2827 N N . HIS A 1 342 ? -7.329 -0.153 1.950 1.00 78.75 342 HIS A N 1
ATOM 2828 C CA . HIS A 1 342 ? -8.334 0.856 2.289 1.00 78.75 342 HIS A CA 1
ATOM 2829 C C . HIS A 1 342 ? -8.088 2.169 1.549 1.00 78.75 342 HIS A C 1
ATOM 2831 O O . HIS A 1 342 ? -6.961 2.491 1.180 1.00 78.75 342 HIS A O 1
ATOM 2837 N N . LEU A 1 343 ? -9.153 2.949 1.381 1.00 81.44 343 LEU A N 1
ATOM 2838 C CA . LEU A 1 343 ? -9.093 4.321 0.895 1.00 81.44 343 LEU A CA 1
ATOM 2839 C C . LEU A 1 343 ? -9.540 5.251 2.017 1.00 81.44 343 LEU A C 1
ATOM 2841 O O . LEU A 1 343 ? -10.596 5.050 2.613 1.00 81.44 343 LEU A O 1
ATOM 2845 N N . ASP A 1 344 ? -8.741 6.271 2.297 1.00 78.81 344 ASP A N 1
ATOM 2846 C CA . ASP A 1 344 ? -9.026 7.276 3.308 1.00 78.81 344 ASP A CA 1
ATOM 2847 C C . ASP A 1 344 ? -9.335 8.636 2.672 1.00 78.81 344 ASP A C 1
ATOM 2849 O O . ASP A 1 344 ? -8.876 8.970 1.576 1.00 78.81 344 ASP A O 1
ATOM 2853 N N . ARG A 1 345 ? -10.163 9.412 3.366 1.00 77.75 345 ARG A N 1
ATOM 2854 C CA . ARG A 1 345 ? -10.572 10.766 2.994 1.00 77.75 345 ARG A CA 1
ATOM 2855 C C . ARG A 1 345 ? -10.663 11.617 4.254 1.00 77.75 345 ARG A C 1
ATOM 2857 O O . ARG A 1 345 ? -11.003 11.098 5.322 1.00 77.75 345 ARG A O 1
ATOM 2864 N N . TYR A 1 346 ? -10.349 12.898 4.132 1.00 74.62 346 TYR A N 1
ATOM 2865 C CA . TYR A 1 346 ? -10.502 13.887 5.192 1.00 74.62 346 TYR A CA 1
ATOM 2866 C C . TYR A 1 346 ? -11.605 14.875 4.813 1.00 74.62 346 TYR A C 1
ATOM 2868 O O . TYR A 1 346 ? -11.634 15.336 3.681 1.00 74.62 346 TYR A O 1
ATOM 2876 N N . THR A 1 347 ? -12.516 15.172 5.745 1.00 76.56 347 THR A N 1
ATOM 2877 C CA . THR A 1 347 ? -13.582 16.155 5.509 1.00 76.56 347 THR A CA 1
ATOM 2878 C C . THR A 1 347 ? -13.024 17.558 5.710 1.00 76.56 347 THR A C 1
ATOM 2880 O O . THR A 1 347 ? -12.511 17.877 6.784 1.00 76.56 347 THR A O 1
ATOM 2883 N N . CYS A 1 348 ? -13.075 18.389 4.674 1.00 73.75 348 CYS A N 1
ATOM 2884 C CA . CYS A 1 348 ? -12.590 19.766 4.735 1.00 73.75 348 CYS A CA 1
ATOM 2885 C C . CYS A 1 348 ? -13.607 20.695 5.425 1.00 73.75 348 CYS A C 1
ATOM 2887 O O . CYS A 1 348 ? -13.230 21.763 5.907 1.00 73.75 348 CYS A O 1
ATOM 2889 N N . GLN A 1 349 ? -14.880 20.291 5.474 1.00 70.50 349 GLN A N 1
ATOM 2890 C CA . GLN A 1 349 ? -16.001 21.031 6.061 1.00 70.50 349 GLN A CA 1
ATOM 2891 C C . GLN A 1 349 ? -16.949 20.065 6.799 1.00 70.50 349 GLN A C 1
ATOM 2893 O O . GLN A 1 349 ? -16.883 18.854 6.567 1.00 70.50 349 GLN A O 1
ATOM 2898 N N . ASP A 1 350 ? -17.756 20.599 7.721 1.00 67.25 350 ASP A N 1
ATOM 2899 C CA . ASP A 1 350 ? -18.764 19.850 8.496 1.00 67.25 350 ASP A CA 1
ATOM 2900 C C . ASP A 1 350 ? -20.049 19.590 7.693 1.00 67.25 350 ASP A C 1
ATOM 2902 O O . ASP A 1 350 ? -20.460 20.493 6.925 1.00 67.25 350 ASP A O 1
#

Radius of gyration: 26.45 Å; Cα contacts (8 Å, |Δi|>4): 323; chains: 1; bounding box: 53×64×98 Å